Protein AF-A0A7S3UC43-F1 (afdb_monomer)

Radius of gyration: 20.18 Å; Cα contacts (8 Å, |Δi|>4): 183; chains: 1; bounding box: 63×50×51 Å

pLDDT: mean 70.92, std 15.46, range [37.0, 92.06]

Secondary structure (DSSP, 8-state):
-----HHHHHHH--HHHHHHHHH---SSSHHHHHHHHHIIIIIHHHHHHTSTT-HHHHHHHHHHHHHHHHHHHHH-GGG----SHHHHHHHHHHHHHHHSTTSEEEETTTEEEEGGGHHHHHHHHHHHTT--HHHHHHHHHHHHHHHIIIIIHHHHHS--TTPPPHHHHHHHHHHHTTT--------------------

Solvent-accessible surface area (backbone atoms only — not comparable to full-atom values): 11541 Å² total; per-residue (Å²): 133,85,63,74,49,71,76,53,43,75,75,62,71,47,65,65,54,65,58,53,31,46,74,38,63,65,68,99,43,74,71,36,50,54,54,50,50,49,43,57,70,41,46,53,53,38,46,68,63,79,27,60,98,36,60,42,52,56,52,47,52,52,52,53,46,50,52,51,53,51,51,50,48,67,77,41,64,88,69,67,68,52,48,52,18,49,21,51,50,32,20,52,45,33,50,35,19,69,75,37,35,85,44,77,39,61,56,90,81,79,45,79,39,44,19,60,49,45,61,60,51,50,39,52,50,31,51,77,69,71,44,73,49,63,41,42,52,49,5,44,51,47,26,47,49,51,47,41,50,62,52,56,42,29,74,73,68,78,49,63,86,67,58,69,56,66,68,54,45,50,55,45,50,61,63,47,66,78,74,62,82,87,79,84,78,73,83,76,73,80,75,80,78,79,78,82,89,74,136

Sequence (199 aa):
TLYLDWYLVTRKMQVWRLVTCFSFIGGFSMRYLVKIMLLANHGVPLERSTYQYRTADYVYMHVFSGLCLLAISFVFPGLQLSFLGSPLLYVVLYVWSRNFSDSPVSIMGFLKLQGFYLPWAYLGIDLIMGMSPVECLLGIFVGHLYYFFGTLYPLRTGRNPLATPAWLKNMVENGTNGSNGQQRYTRQTWQGRGRRLAD

Mean predicted aligned error: 13.01 Å

Organism: NCBI:txid88271

Structure (mmCIF, N/CA/C/O backbone):
data_AF-A0A7S3UC43-F1
#
_entry.id   AF-A0A7S3UC43-F1
#
loop_
_atom_site.group_PDB
_atom_site.id
_atom_site.type_symbol
_atom_site.label_atom_id
_atom_site.label_alt_id
_atom_site.label_comp_id
_atom_site.label_asym_id
_atom_site.label_entity_id
_atom_site.label_seq_id
_atom_site.pdbx_PDB_ins_code
_atom_site.Cartn_x
_atom_site.Cartn_y
_atom_site.Cartn_z
_atom_site.occupancy
_atom_site.B_iso_or_equiv
_atom_site.auth_seq_id
_atom_site.auth_comp_id
_atom_site.auth_asym_id
_atom_site.auth_atom_id
_atom_site.pdbx_PDB_model_num
ATOM 1 N N . THR A 1 1 ? 15.246 -18.758 -11.389 1.00 40.62 1 THR A N 1
ATOM 2 C CA . THR A 1 1 ? 14.776 -17.392 -11.702 1.00 40.62 1 THR A CA 1
ATOM 3 C C . THR A 1 1 ? 13.427 -17.149 -11.036 1.00 40.62 1 THR A C 1
ATOM 5 O O . THR A 1 1 ? 12.464 -17.878 -11.267 1.00 40.62 1 THR A O 1
ATOM 8 N N . LEU A 1 2 ? 13.400 -16.184 -10.114 1.00 44.78 2 LEU A N 1
ATOM 9 C CA . LEU A 1 2 ? 12.282 -15.828 -9.222 1.00 44.78 2 LEU A CA 1
ATOM 10 C C . LEU A 1 2 ? 11.331 -14.792 -9.856 1.00 44.78 2 LEU A C 1
ATOM 12 O O . LEU A 1 2 ? 10.730 -13.992 -9.156 1.00 44.78 2 LEU A O 1
ATOM 16 N N . TYR A 1 3 ? 11.222 -14.778 -11.185 1.00 47.25 3 TYR A N 1
ATOM 17 C CA . TYR A 1 3 ? 10.269 -13.907 -11.868 1.00 47.25 3 TYR A CA 1
ATOM 18 C C . TYR A 1 3 ? 8.872 -14.532 -11.832 1.00 47.25 3 TYR A C 1
ATOM 20 O O . TYR A 1 3 ? 8.729 -15.760 -11.926 1.00 47.25 3 TYR A O 1
ATOM 28 N N . LEU A 1 4 ? 7.855 -13.686 -11.670 1.00 46.41 4 LEU A N 1
ATOM 29 C CA . LEU A 1 4 ? 6.459 -14.078 -11.778 1.00 46.41 4 LEU A CA 1
ATOM 30 C C . LEU A 1 4 ? 6.124 -14.260 -13.264 1.00 46.41 4 LEU A C 1
ATOM 32 O O . LEU A 1 4 ? 6.065 -13.293 -14.016 1.00 46.41 4 LEU A O 1
ATOM 36 N N . ASP A 1 5 ? 5.943 -15.510 -13.680 1.00 51.97 5 ASP A N 1
ATOM 37 C CA . ASP A 1 5 ? 5.499 -15.865 -15.026 1.00 51.97 5 ASP A CA 1
ATOM 38 C C . ASP A 1 5 ? 4.148 -16.584 -14.926 1.00 51.97 5 ASP A C 1
ATOM 40 O O . ASP A 1 5 ? 4.033 -17.674 -14.350 1.00 51.97 5 ASP A O 1
ATOM 44 N N . TRP A 1 6 ? 3.110 -15.952 -15.474 1.00 47.94 6 TRP A N 1
ATOM 45 C CA . TRP A 1 6 ? 1.735 -16.448 -15.444 1.00 47.94 6 TRP A CA 1
ATOM 46 C C . TRP A 1 6 ? 1.539 -17.753 -16.214 1.00 47.94 6 TRP A C 1
ATOM 48 O O . TRP A 1 6 ? 0.655 -18.539 -15.858 1.00 47.94 6 TRP A O 1
ATOM 58 N N . TYR A 1 7 ? 2.400 -18.042 -17.194 1.00 50.03 7 TYR A N 1
ATOM 59 C CA . TYR A 1 7 ? 2.388 -19.303 -17.931 1.00 50.03 7 TYR A CA 1
ATOM 60 C C . TYR A 1 7 ? 2.801 -20.490 -17.043 1.00 50.03 7 TYR A C 1
ATOM 62 O O . TYR A 1 7 ? 2.263 -21.592 -17.160 1.00 50.03 7 TYR A O 1
ATOM 70 N N . LEU A 1 8 ? 3.716 -20.263 -16.095 1.00 50.16 8 LEU A N 1
ATOM 71 C CA . LEU A 1 8 ? 4.201 -21.281 -15.158 1.00 50.16 8 LEU A CA 1
ATOM 72 C C . LEU A 1 8 ? 3.290 -21.452 -13.937 1.00 50.16 8 LEU A C 1
ATOM 74 O O . LEU A 1 8 ? 3.115 -22.576 -13.465 1.00 50.16 8 LEU A O 1
ATOM 78 N N . VAL A 1 9 ? 2.688 -20.373 -13.432 1.00 51.28 9 VAL A N 1
ATOM 79 C CA . VAL A 1 9 ? 1.802 -20.428 -12.255 1.00 51.28 9 VAL A CA 1
ATOM 80 C C . VAL A 1 9 ? 0.506 -21.181 -12.565 1.00 51.28 9 VAL A C 1
ATOM 82 O O . VAL A 1 9 ? 0.102 -22.041 -11.784 1.00 51.28 9 VAL A O 1
ATOM 85 N N . THR A 1 10 ? -0.105 -20.921 -13.723 1.00 52.69 10 THR A N 1
ATOM 86 C CA . THR A 1 10 ? -1.395 -21.525 -14.105 1.00 52.69 10 THR A CA 1
ATOM 87 C C . THR A 1 10 ? -1.270 -22.979 -14.563 1.00 52.69 10 THR A C 1
ATOM 89 O O . THR A 1 10 ? -2.151 -23.780 -14.266 1.00 52.69 10 THR A O 1
ATOM 92 N N . ARG A 1 11 ? -0.161 -23.365 -15.218 1.00 50.28 11 ARG A N 1
ATOM 93 C CA . ARG A 1 11 ? 0.062 -24.759 -15.650 1.00 50.28 11 ARG A CA 1
ATOM 94 C C . ARG A 1 11 ? 0.737 -25.666 -14.617 1.00 50.28 11 ARG A C 1
ATOM 96 O O . ARG A 1 11 ? 0.609 -26.880 -14.746 1.00 50.28 11 ARG A O 1
ATOM 103 N N . LYS A 1 12 ? 1.487 -25.137 -13.637 1.00 52.41 12 LYS A N 1
ATOM 104 C CA . LYS A 1 12 ? 2.265 -25.958 -12.677 1.00 52.41 12 LYS A CA 1
ATOM 105 C C . LYS A 1 12 ? 1.870 -25.803 -11.202 1.00 52.41 12 LYS A C 1
ATOM 107 O O . LYS A 1 12 ? 2.595 -26.316 -10.354 1.00 52.41 12 LYS A O 1
ATOM 112 N N . MET A 1 13 ? 0.755 -25.133 -10.881 1.00 46.97 13 MET A N 1
ATOM 113 C CA . MET A 1 13 ? 0.198 -25.048 -9.513 1.00 46.97 13 MET A CA 1
ATOM 114 C C . MET A 1 13 ? 1.236 -24.646 -8.443 1.00 46.97 13 MET A C 1
ATOM 116 O O . MET A 1 13 ? 1.252 -25.170 -7.329 1.00 46.97 13 MET A O 1
ATOM 120 N N . GLN A 1 14 ? 2.135 -23.710 -8.765 1.00 51.47 14 GLN A N 1
ATOM 121 C CA . GLN A 1 14 ? 3.207 -23.296 -7.851 1.00 51.47 14 GLN A CA 1
ATOM 122 C C . GLN A 1 14 ? 2.743 -22.197 -6.886 1.00 51.47 14 GLN A C 1
ATOM 124 O O . GLN A 1 14 ? 3.220 -21.064 -6.941 1.00 51.47 14 GLN A O 1
ATOM 129 N N . VAL A 1 15 ? 1.809 -22.529 -5.989 1.00 60.47 15 VAL A N 1
ATOM 130 C CA . VAL A 1 15 ? 1.196 -21.586 -5.028 1.00 60.47 15 VAL A CA 1
ATOM 131 C C . VAL A 1 15 ? 2.242 -20.937 -4.110 1.00 60.47 15 VAL A C 1
ATOM 133 O O . VAL A 1 15 ? 2.109 -19.775 -3.735 1.00 60.47 15 VAL A O 1
ATOM 136 N N . TRP A 1 16 ? 3.344 -21.636 -3.815 1.00 59.91 16 TRP A N 1
ATOM 137 C CA . TRP A 1 16 ? 4.436 -21.091 -3.003 1.00 59.91 16 TRP A CA 1
ATOM 138 C C . TRP A 1 16 ? 5.116 -19.876 -3.648 1.00 59.91 16 TRP A C 1
ATOM 140 O O . TRP A 1 16 ? 5.585 -19.001 -2.923 1.00 59.91 16 TRP A O 1
ATOM 150 N N . ARG A 1 17 ? 5.126 -19.762 -4.988 1.00 62.25 17 ARG A N 1
ATOM 151 C CA . ARG A 1 17 ? 5.693 -18.587 -5.671 1.00 62.25 17 ARG A CA 1
ATOM 152 C C . ARG A 1 17 ? 4.923 -17.315 -5.342 1.00 62.25 17 ARG A C 1
ATOM 154 O O . ARG A 1 17 ? 5.552 -16.283 -5.132 1.00 62.25 17 ARG A O 1
ATOM 161 N N . LEU A 1 18 ? 3.597 -17.414 -5.222 1.00 61.62 18 LEU A N 1
ATOM 162 C CA . LEU A 1 18 ? 2.729 -16.294 -4.853 1.00 61.62 18 LEU A CA 1
ATOM 163 C C . LEU A 1 18 ? 3.132 -15.729 -3.489 1.00 61.62 18 LEU A C 1
ATOM 165 O O . LEU A 1 18 ? 3.260 -14.520 -3.348 1.00 61.62 18 LEU A O 1
ATOM 169 N N . VAL A 1 19 ? 3.424 -16.601 -2.519 1.00 60.91 19 VAL A N 1
ATOM 170 C CA . VAL A 1 19 ? 3.856 -16.196 -1.172 1.00 60.91 19 VAL A CA 1
ATOM 171 C C . VAL A 1 19 ? 5.284 -15.638 -1.188 1.00 60.91 19 VAL A C 1
ATOM 173 O O . VAL A 1 19 ? 5.545 -14.580 -0.616 1.00 60.91 19 VAL A O 1
ATOM 176 N N . THR A 1 20 ? 6.218 -16.284 -1.894 1.00 57.53 20 THR A N 1
ATOM 177 C CA . THR A 1 20 ? 7.619 -15.824 -1.936 1.00 57.53 20 THR A CA 1
ATOM 178 C C . THR A 1 20 ? 7.806 -14.488 -2.665 1.00 57.53 20 THR A C 1
ATOM 180 O O . THR A 1 20 ? 8.716 -13.739 -2.318 1.00 57.53 20 THR A O 1
ATOM 183 N N . CYS A 1 21 ? 6.932 -14.139 -3.619 1.00 65.19 21 CYS A N 1
ATOM 184 C CA . CYS A 1 21 ? 6.966 -12.851 -4.323 1.00 65.19 21 CYS A CA 1
ATOM 185 C C . CYS A 1 21 ? 6.628 -11.650 -3.422 1.00 65.19 21 CYS A C 1
ATOM 187 O O . CYS A 1 21 ? 7.065 -10.538 -3.719 1.00 65.19 21 CYS A O 1
ATOM 189 N N . PHE A 1 22 ? 5.887 -11.863 -2.328 1.00 66.19 22 PHE A N 1
ATOM 190 C CA . PHE A 1 22 ? 5.635 -10.829 -1.316 1.00 66.19 22 PHE A CA 1
ATOM 191 C C . PHE A 1 22 ? 6.796 -10.678 -0.339 1.00 66.19 22 PHE A C 1
ATOM 193 O O . PHE A 1 22 ? 7.096 -9.569 0.094 1.00 66.19 22 PHE A O 1
ATOM 200 N N . SER A 1 23 ? 7.474 -11.781 -0.014 1.00 62.34 23 SER A N 1
ATOM 201 C CA . SER A 1 23 ? 8.592 -11.764 0.932 1.00 62.34 23 SER A CA 1
ATOM 202 C C . SER A 1 23 ? 9.883 -11.199 0.329 1.00 62.34 23 SER A C 1
ATOM 204 O O . SER A 1 23 ? 10.814 -10.876 1.066 1.00 62.34 23 SER A O 1
ATOM 206 N N . PHE A 1 24 ? 9.954 -11.069 -0.998 1.00 65.94 24 PHE A N 1
ATOM 207 C CA . PHE A 1 24 ? 11.101 -10.495 -1.689 1.00 65.94 24 PHE A CA 1
ATOM 208 C C . PHE A 1 24 ? 10.859 -9.014 -2.014 1.00 65.94 24 PHE A C 1
ATOM 210 O O . PHE A 1 24 ? 10.149 -8.668 -2.956 1.00 65.94 24 PHE A O 1
ATOM 217 N N . ILE A 1 25 ? 11.470 -8.131 -1.222 1.00 66.88 25 ILE A N 1
ATOM 218 C CA . ILE A 1 25 ? 11.382 -6.662 -1.361 1.00 66.88 25 ILE A CA 1
ATOM 219 C C . ILE A 1 25 ? 12.492 -6.108 -2.288 1.00 66.88 25 ILE A C 1
ATOM 221 O O . ILE A 1 25 ? 12.455 -4.950 -2.704 1.00 66.88 25 ILE A O 1
ATOM 225 N N . GLY A 1 26 ? 13.468 -6.942 -2.661 1.00 65.50 26 GLY A N 1
ATOM 226 C CA . GLY A 1 26 ? 14.596 -6.598 -3.532 1.00 65.50 26 GLY A CA 1
ATOM 227 C C . GLY A 1 26 ? 15.911 -7.201 -3.032 1.00 65.50 26 GLY A C 1
ATOM 228 O O . GLY A 1 26 ? 15.966 -7.777 -1.948 1.00 65.50 26 GLY A O 1
ATOM 229 N N . GLY A 1 27 ? 16.983 -7.063 -3.817 1.00 71.25 27 GLY A N 1
ATOM 230 C CA . GLY A 1 27 ? 18.337 -7.383 -3.349 1.00 71.25 27 GLY A CA 1
ATOM 231 C C . GLY A 1 27 ? 18.815 -6.411 -2.263 1.00 71.25 27 GLY A C 1
ATOM 232 O O . GLY A 1 27 ? 18.352 -5.271 -2.199 1.00 71.25 27 GLY A O 1
ATOM 233 N N . PHE A 1 28 ? 19.765 -6.845 -1.428 1.00 72.81 28 PHE A N 1
ATOM 234 C CA . PHE A 1 28 ? 20.357 -6.009 -0.380 1.00 72.81 28 PHE A CA 1
ATOM 235 C C . PHE A 1 28 ? 21.072 -4.797 -1.006 1.00 72.81 28 PHE A C 1
ATOM 237 O O . PHE A 1 28 ? 22.090 -4.928 -1.680 1.00 72.81 28 PHE A O 1
ATOM 244 N N . SER A 1 29 ? 20.488 -3.610 -0.845 1.00 79.69 29 SER A N 1
ATOM 245 C CA . SER A 1 29 ? 20.961 -2.338 -1.404 1.00 79.69 29 SER A CA 1
ATOM 246 C C . SER A 1 29 ? 20.424 -1.183 -0.552 1.00 79.69 29 SER A C 1
ATOM 248 O O . SER A 1 29 ? 19.458 -1.363 0.190 1.00 79.69 29 SER A O 1
ATOM 250 N N . MET A 1 30 ? 20.977 0.026 -0.687 1.00 79.50 30 MET A N 1
ATOM 251 C CA . MET A 1 30 ? 20.467 1.221 0.007 1.00 79.50 30 MET A CA 1
ATOM 252 C C . MET A 1 30 ? 18.961 1.436 -0.237 1.00 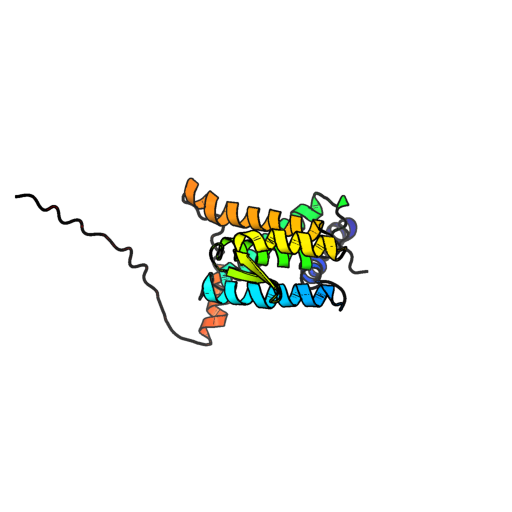79.50 30 MET A C 1
ATOM 254 O O . MET A 1 30 ? 18.207 1.756 0.677 1.00 79.50 30 MET A O 1
ATOM 258 N N . ARG A 1 31 ? 18.494 1.145 -1.457 1.00 78.00 31 ARG A N 1
ATOM 259 C CA . ARG A 1 31 ? 17.074 1.197 -1.851 1.00 78.00 31 ARG A CA 1
ATOM 260 C C . ARG A 1 31 ? 16.187 0.243 -1.045 1.00 78.00 31 ARG A C 1
ATOM 262 O O . ARG A 1 31 ? 15.066 0.585 -0.686 1.00 78.00 31 ARG A O 1
ATOM 269 N N . TYR A 1 32 ? 16.700 -0.945 -0.734 1.00 81.12 32 TYR A N 1
ATOM 270 C CA . TYR A 1 32 ? 16.015 -1.911 0.122 1.00 81.12 32 TYR A CA 1
ATOM 271 C C . TYR A 1 32 ? 15.946 -1.410 1.570 1.00 81.12 32 TYR A C 1
ATOM 273 O O . TYR A 1 32 ? 14.903 -1.518 2.209 1.00 81.12 32 TYR A O 1
ATOM 281 N N . LEU A 1 33 ? 17.022 -0.795 2.073 1.00 83.62 33 LEU A N 1
ATOM 282 C CA . LEU A 1 33 ? 17.062 -0.258 3.433 1.00 83.62 33 LEU A CA 1
ATOM 283 C C . LEU A 1 33 ? 16.040 0.867 3.640 1.00 83.62 33 LEU A C 1
ATOM 285 O O . LEU A 1 33 ? 15.326 0.855 4.638 1.00 83.62 33 LEU A O 1
ATOM 289 N N . VAL A 1 34 ? 15.896 1.777 2.672 1.00 81.38 34 VAL A N 1
ATOM 290 C CA . VAL A 1 34 ? 14.857 2.824 2.696 1.00 81.38 34 VAL A CA 1
ATOM 291 C C . VAL A 1 34 ? 13.452 2.211 2.771 1.00 81.38 34 VAL A C 1
ATOM 293 O O . VAL A 1 34 ? 12.631 2.659 3.569 1.00 81.38 34 VAL A O 1
ATOM 296 N N . LYS A 1 35 ? 13.188 1.143 2.006 1.00 83.00 35 LYS A N 1
ATOM 297 C CA . LYS A 1 35 ? 11.907 0.415 2.015 1.00 83.00 35 LYS A CA 1
ATOM 298 C C . LYS A 1 35 ? 11.627 -0.282 3.356 1.00 83.00 35 LYS A C 1
ATOM 300 O O . LYS A 1 35 ? 10.509 -0.216 3.861 1.00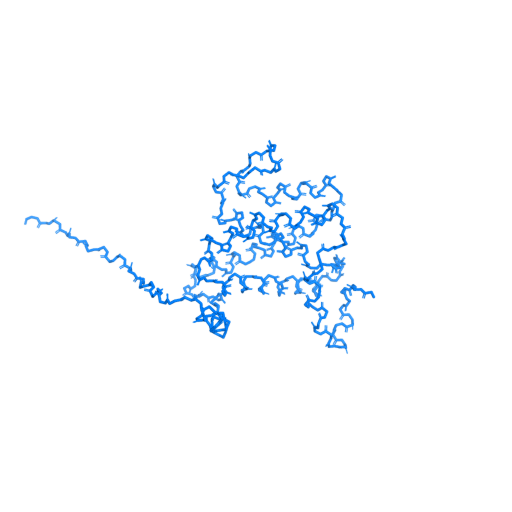 83.00 35 LYS A O 1
ATOM 305 N N . ILE A 1 36 ? 12.632 -0.907 3.970 1.00 85.00 36 ILE A N 1
ATOM 306 C CA . ILE A 1 36 ? 12.492 -1.519 5.303 1.00 85.00 36 ILE A CA 1
ATOM 307 C C . ILE A 1 36 ? 12.326 -0.457 6.393 1.00 85.00 36 ILE A C 1
ATOM 309 O O . ILE A 1 36 ? 11.499 -0.625 7.285 1.00 85.00 36 ILE A O 1
ATOM 313 N N . MET A 1 37 ? 13.053 0.657 6.312 1.00 84.88 37 MET A N 1
ATOM 314 C CA . MET A 1 37 ? 12.900 1.776 7.243 1.00 84.88 37 MET A CA 1
ATOM 315 C C . MET A 1 37 ? 11.492 2.375 7.159 1.00 84.88 37 MET A C 1
ATOM 317 O O . MET A 1 37 ? 10.879 2.651 8.186 1.00 84.88 37 MET A O 1
ATOM 321 N N . LEU A 1 38 ? 10.950 2.518 5.949 1.00 83.00 38 LEU A N 1
ATOM 322 C CA . LEU A 1 38 ? 9.568 2.926 5.713 1.00 83.00 38 LEU A CA 1
ATOM 323 C C . LEU A 1 38 ? 8.572 1.967 6.377 1.00 83.00 38 LEU A C 1
ATOM 325 O O . LEU A 1 38 ? 7.661 2.411 7.076 1.00 83.00 38 LEU A O 1
ATOM 329 N N . LEU A 1 39 ? 8.775 0.656 6.223 1.00 84.12 39 LEU A N 1
ATOM 330 C CA . LEU A 1 39 ? 7.947 -0.344 6.892 1.00 84.12 39 LEU A CA 1
ATOM 331 C C . LEU A 1 39 ? 8.035 -0.236 8.419 1.00 84.12 39 LEU A C 1
ATOM 333 O O . LEU A 1 39 ? 7.009 -0.268 9.090 1.00 84.12 39 LEU A O 1
ATOM 337 N N . ALA A 1 40 ? 9.238 -0.101 8.973 1.00 83.44 40 ALA A N 1
ATOM 338 C CA . ALA A 1 40 ? 9.438 -0.018 10.416 1.00 83.44 40 ALA A CA 1
ATOM 339 C C . ALA A 1 40 ? 8.812 1.2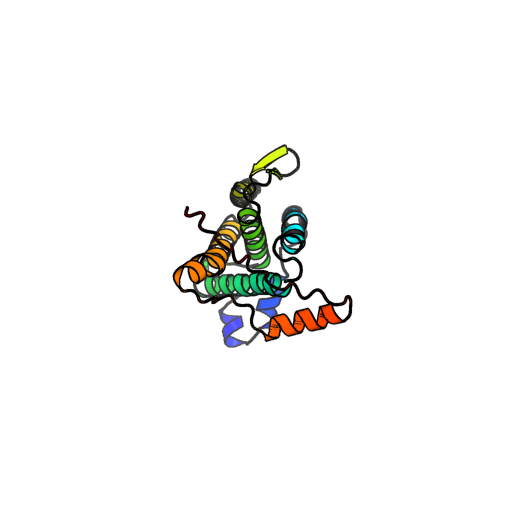57 11.004 1.00 83.44 40 ALA A C 1
ATOM 341 O O . ALA A 1 40 ? 8.104 1.197 12.010 1.00 83.44 40 ALA A O 1
ATOM 342 N N . ASN A 1 41 ? 9.013 2.398 10.344 1.00 83.31 41 ASN A N 1
ATOM 343 C CA . ASN A 1 41 ? 8.570 3.701 10.834 1.00 83.31 41 ASN A CA 1
ATOM 344 C C . ASN A 1 41 ? 7.068 3.939 10.663 1.00 83.31 41 ASN A C 1
ATOM 346 O O . ASN A 1 41 ? 6.498 4.692 11.444 1.00 83.31 41 ASN A O 1
ATOM 350 N N . HIS A 1 42 ? 6.420 3.323 9.670 1.00 82.75 42 HIS A N 1
ATOM 351 C CA . HIS A 1 42 ? 4.992 3.537 9.400 1.00 82.75 42 HIS A CA 1
ATOM 352 C C . HIS A 1 42 ? 4.127 2.309 9.709 1.00 82.75 42 HIS A C 1
ATOM 354 O O . HIS A 1 42 ? 3.009 2.455 10.195 1.00 82.75 42 HIS A O 1
ATOM 360 N N . GLY A 1 43 ? 4.637 1.092 9.517 1.00 78.56 43 GLY A N 1
ATOM 361 C CA . GLY A 1 43 ? 3.905 -0.144 9.804 1.00 78.56 43 GLY A CA 1
ATOM 362 C C . GLY A 1 43 ? 3.680 -0.379 11.299 1.00 78.56 43 GLY A C 1
ATOM 363 O O . GLY A 1 43 ? 2.557 -0.668 11.707 1.00 78.56 43 GLY A O 1
ATOM 364 N N . VAL A 1 44 ? 4.711 -0.191 12.132 1.00 79.38 44 VAL A N 1
ATOM 365 C CA . VAL A 1 44 ? 4.605 -0.422 13.587 1.00 79.38 44 VAL A CA 1
ATOM 366 C C . V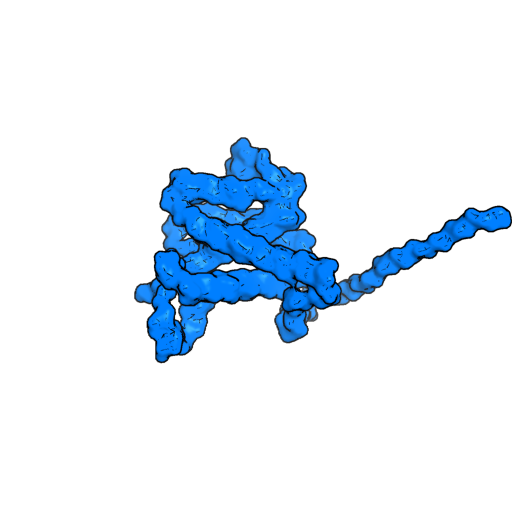AL A 1 44 ? 3.628 0.554 14.252 1.00 79.38 44 VAL A C 1
ATOM 368 O O . VAL A 1 44 ? 2.782 0.099 15.029 1.00 79.38 44 VAL A O 1
ATOM 371 N N . PRO A 1 45 ? 3.655 1.872 13.957 1.00 80.44 45 PRO A N 1
ATOM 372 C CA . PRO A 1 45 ? 2.623 2.765 14.462 1.00 80.44 45 PRO A CA 1
ATOM 373 C C . PRO A 1 45 ? 1.233 2.376 13.976 1.00 80.44 45 PRO A C 1
ATOM 375 O O . PRO A 1 45 ? 0.313 2.429 14.782 1.00 80.44 45 PRO A O 1
ATOM 378 N N . LEU A 1 46 ? 1.063 1.938 12.721 1.00 79.38 46 LEU A N 1
ATOM 379 C CA . LEU A 1 46 ? -0.248 1.538 12.196 1.00 79.38 46 LEU A CA 1
ATOM 380 C C . LEU A 1 46 ? -0.871 0.396 13.012 1.00 79.38 46 LEU A C 1
ATOM 382 O O . LEU A 1 46 ? -2.034 0.474 13.408 1.00 79.38 46 LEU A O 1
ATOM 386 N N . GLU A 1 47 ? -0.082 -0.638 13.305 1.00 77.19 47 GLU A N 1
ATOM 387 C CA . GLU A 1 47 ? -0.503 -1.770 14.137 1.00 77.19 47 GLU A CA 1
ATOM 388 C C . GLU A 1 47 ? -0.848 -1.318 15.562 1.00 77.19 47 GLU A C 1
ATOM 390 O O . GLU A 1 47 ? -1.896 -1.667 16.104 1.00 77.19 47 GLU A O 1
ATOM 395 N N . ARG A 1 48 ? 0.011 -0.483 16.154 1.00 76.56 48 ARG A N 1
ATOM 396 C CA . ARG A 1 48 ? -0.114 -0.031 17.544 1.00 76.56 48 ARG A CA 1
ATOM 397 C C . ARG A 1 48 ? -1.108 1.094 17.780 1.00 76.56 48 ARG A C 1
ATOM 399 O O . ARG A 1 48 ? -1.291 1.435 18.937 1.00 76.56 48 ARG A O 1
ATOM 406 N N . SER A 1 49 ? -1.701 1.711 16.768 1.00 74.06 49 SER A N 1
ATOM 407 C CA . SER A 1 49 ? -2.607 2.856 16.961 1.00 74.06 49 SER A CA 1
ATOM 408 C C . SER A 1 49 ? -3.969 2.609 16.328 1.00 74.06 49 SER A C 1
ATOM 410 O O . SER A 1 49 ? -4.982 2.682 17.013 1.00 74.06 49 SER A O 1
ATOM 412 N N . THR A 1 50 ? -3.999 2.241 15.047 1.00 69.75 50 THR A N 1
ATOM 413 C CA . THR A 1 50 ? -5.240 1.968 14.316 1.00 69.75 50 THR A CA 1
ATOM 414 C C . THR A 1 50 ? -5.772 0.568 14.607 1.00 69.75 50 THR A C 1
ATOM 416 O O . THR A 1 50 ? -6.979 0.389 14.756 1.00 69.75 50 THR A O 1
ATOM 419 N N . TYR A 1 51 ? -4.887 -0.427 14.713 1.00 65.94 51 TYR A N 1
ATOM 420 C CA . TYR A 1 51 ? -5.264 -1.838 14.855 1.00 65.94 51 TYR A CA 1
ATOM 421 C C . TYR A 1 51 ? -4.984 -2.416 16.249 1.00 65.94 51 TYR A C 1
ATOM 423 O O . TYR A 1 51 ? -4.851 -3.635 16.390 1.00 65.94 51 TYR A O 1
ATOM 431 N N . GLN A 1 52 ? -4.943 -1.573 17.290 1.00 56.78 52 GLN A N 1
ATOM 432 C CA . GLN A 1 52 ? -4.778 -2.043 18.669 1.00 56.78 52 GLN A CA 1
ATOM 433 C C . GLN A 1 52 ? -5.812 -3.130 18.993 1.00 56.78 52 GLN A C 1
ATOM 435 O O . GLN A 1 52 ? -7.016 -2.923 18.842 1.00 56.78 52 GLN A O 1
ATOM 440 N N . TYR A 1 53 ? -5.326 -4.304 19.410 1.00 60.59 53 TYR A N 1
ATOM 441 C CA . TYR A 1 53 ? -6.127 -5.493 19.742 1.00 60.59 53 TYR A CA 1
ATOM 442 C C . TYR A 1 53 ? -6.949 -6.090 18.580 1.00 60.59 53 TYR A C 1
ATOM 444 O O . TYR A 1 53 ? -7.775 -6.976 18.793 1.00 60.59 53 TYR A O 1
ATOM 452 N N . ARG A 1 54 ? -6.708 -5.650 17.338 1.00 69.44 54 ARG A N 1
ATOM 453 C CA . ARG A 1 54 ? -7.339 -6.152 16.104 1.00 69.44 54 ARG A CA 1
ATOM 454 C C . ARG A 1 54 ? -6.280 -6.535 15.067 1.00 69.44 54 ARG A C 1
ATOM 456 O O . ARG A 1 54 ? -6.410 -6.218 13.888 1.00 69.44 54 ARG A O 1
ATOM 463 N N . THR A 1 55 ? -5.244 -7.262 15.488 1.00 73.81 55 THR A N 1
ATOM 464 C CA . THR A 1 55 ? -4.159 -7.735 14.605 1.00 73.81 55 THR A CA 1
ATOM 465 C C . THR A 1 55 ? -4.690 -8.547 13.417 1.00 73.81 55 THR A C 1
ATOM 467 O O . THR A 1 55 ? -4.129 -8.489 12.326 1.00 73.81 55 THR A O 1
ATOM 470 N N . ALA A 1 56 ? -5.827 -9.234 13.585 1.00 71.06 56 ALA A N 1
ATOM 471 C CA . ALA A 1 56 ? -6.517 -9.933 12.500 1.00 71.06 56 ALA A CA 1
ATOM 472 C C . ALA A 1 56 ? -6.898 -9.006 11.332 1.00 71.06 56 ALA A C 1
ATOM 474 O O . ALA A 1 56 ? -6.787 -9.404 10.175 1.00 71.06 56 ALA A O 1
ATOM 475 N N . ASP A 1 57 ? -7.289 -7.764 11.612 1.00 74.50 57 ASP A N 1
ATOM 476 C CA . ASP A 1 57 ? -7.700 -6.801 10.587 1.00 74.50 57 ASP A CA 1
ATOM 477 C C . ASP A 1 57 ? -6.493 -6.216 9.860 1.00 74.50 57 ASP A C 1
ATOM 479 O O . ASP A 1 57 ? -6.539 -5.998 8.650 1.00 74.50 57 ASP A O 1
ATOM 483 N N . TYR A 1 58 ? -5.384 -6.037 10.581 1.00 79.38 58 TYR A N 1
ATOM 484 C CA . TYR A 1 58 ? -4.108 -5.654 9.989 1.00 79.38 58 TYR A CA 1
ATOM 485 C C . TYR A 1 58 ? -3.593 -6.734 9.026 1.00 79.38 58 TYR A C 1
ATOM 487 O O . TYR A 1 58 ? -3.218 -6.433 7.894 1.00 79.38 58 TYR A O 1
ATOM 495 N N . VAL A 1 59 ? -3.645 -8.010 9.422 1.00 80.50 59 VAL A N 1
ATOM 496 C CA . VAL A 1 59 ? -3.290 -9.131 8.535 1.00 80.50 59 VAL A CA 1
ATOM 497 C C . VAL A 1 59 ? -4.254 -9.215 7.351 1.00 80.50 59 VAL A C 1
ATOM 499 O O . VAL A 1 59 ? -3.819 -9.414 6.218 1.00 80.50 59 VAL A O 1
ATOM 502 N N . TYR A 1 60 ? -5.552 -9.010 7.574 1.00 77.19 60 TYR A N 1
ATOM 503 C CA . TYR A 1 60 ? -6.544 -9.027 6.501 1.00 77.19 60 TYR A CA 1
ATOM 504 C C . TYR A 1 60 ? -6.319 -7.911 5.472 1.00 77.19 60 TYR A C 1
ATOM 506 O O . TYR A 1 60 ? -6.437 -8.161 4.274 1.00 77.19 60 TYR A O 1
ATOM 514 N N . MET A 1 61 ? -5.915 -6.713 5.907 1.00 85.12 61 MET A N 1
ATOM 515 C CA . MET A 1 61 ? -5.491 -5.628 5.016 1.00 85.12 61 MET A CA 1
ATOM 516 C C . MET A 1 61 ? -4.350 -6.077 4.095 1.00 85.12 61 MET A C 1
ATOM 518 O O . MET A 1 61 ? -4.417 -5.854 2.885 1.00 85.12 61 MET A O 1
ATOM 522 N N . HIS A 1 62 ? -3.325 -6.739 4.639 1.00 85.38 62 HIS A N 1
ATOM 523 C CA . HIS A 1 62 ? -2.207 -7.272 3.852 1.00 85.38 62 HIS A CA 1
ATOM 524 C C . HIS A 1 62 ? -2.651 -8.349 2.863 1.00 85.38 62 HIS A C 1
ATOM 526 O O . HIS A 1 62 ? -2.260 -8.309 1.698 1.00 85.38 62 HIS A O 1
ATOM 532 N N . VAL A 1 63 ? -3.511 -9.274 3.295 1.00 83.56 63 VAL A N 1
ATOM 533 C CA . VAL A 1 63 ? -4.045 -10.348 2.442 1.00 83.56 63 VAL A CA 1
ATOM 534 C C . VAL A 1 63 ? -4.890 -9.784 1.301 1.00 83.56 63 VAL A C 1
ATOM 536 O O . VAL A 1 63 ? -4.688 -10.163 0.148 1.00 83.56 63 VAL A O 1
ATOM 539 N N . PHE A 1 64 ? -5.797 -8.850 1.592 1.00 85.06 64 PHE A N 1
ATOM 540 C CA . PHE A 1 64 ? -6.620 -8.187 0.581 1.00 85.06 64 PHE A CA 1
ATOM 541 C C . PHE A 1 64 ? -5.754 -7.429 -0.428 1.00 85.06 64 PHE A C 1
ATOM 543 O O . PHE A 1 64 ? -5.922 -7.576 -1.637 1.00 85.06 64 PHE A O 1
ATOM 550 N N . SER A 1 65 ? -4.780 -6.667 0.067 1.00 87.88 65 SER A N 1
ATOM 551 C CA . SER A 1 65 ? -3.866 -5.897 -0.777 1.00 87.88 65 SER A CA 1
ATOM 552 C C . SER A 1 65 ? -3.021 -6.806 -1.667 1.00 87.88 65 SER A C 1
ATOM 554 O O . SER A 1 65 ? -2.876 -6.545 -2.861 1.00 87.88 65 SER A O 1
ATOM 556 N N . GLY A 1 66 ? -2.522 -7.917 -1.118 1.00 84.75 66 GLY A N 1
ATOM 557 C CA . GLY A 1 66 ? -1.813 -8.939 -1.880 1.00 84.75 66 GLY A CA 1
ATOM 558 C C . GLY A 1 66 ? -2.688 -9.570 -2.963 1.00 84.75 66 GLY A C 1
ATOM 559 O O . GLY A 1 66 ? -2.251 -9.696 -4.106 1.00 84.75 66 GLY A O 1
ATOM 560 N N . LEU A 1 67 ? -3.946 -9.889 -2.650 1.00 84.88 67 LEU A N 1
ATOM 561 C CA . LEU A 1 67 ? -4.898 -10.428 -3.622 1.00 84.88 67 LEU A CA 1
ATOM 562 C C . LEU A 1 67 ? -5.175 -9.439 -4.765 1.00 84.88 67 LEU A C 1
ATOM 564 O O . LEU A 1 67 ? -5.166 -9.833 -5.931 1.00 84.88 67 LEU A O 1
ATOM 568 N N . CYS A 1 68 ? -5.366 -8.154 -4.458 1.00 85.94 68 CYS A N 1
ATOM 569 C CA . CYS A 1 68 ? -5.544 -7.113 -5.469 1.00 85.94 68 CYS A CA 1
ATOM 570 C C . CYS A 1 68 ? -4.310 -6.960 -6.366 1.00 85.94 68 CYS A C 1
ATOM 572 O O . CYS A 1 68 ? -4.450 -6.891 -7.585 1.00 85.94 68 CYS A O 1
ATOM 574 N N . LEU A 1 69 ? -3.103 -6.949 -5.792 1.00 84.75 69 LEU A N 1
ATOM 575 C CA . LEU A 1 69 ? -1.858 -6.867 -6.564 1.00 84.75 69 LEU A CA 1
ATOM 576 C C . LEU A 1 69 ? -1.663 -8.089 -7.470 1.00 84.75 69 LEU A C 1
ATOM 578 O O . LEU A 1 69 ? -1.234 -7.937 -8.613 1.00 84.75 69 LEU A O 1
ATOM 582 N N . LEU A 1 70 ? -2.030 -9.284 -7.001 1.00 82.31 70 LEU A N 1
ATOM 583 C CA . LEU A 1 70 ? -2.030 -10.496 -7.822 1.00 82.31 70 LEU A CA 1
ATOM 584 C C . LEU A 1 70 ? -3.027 -10.403 -8.977 1.00 82.31 70 LEU A C 1
ATOM 586 O O . LEU A 1 70 ? -2.668 -10.721 -10.107 1.00 82.31 70 LEU A O 1
ATOM 590 N N . ALA A 1 71 ? -4.248 -9.930 -8.721 1.00 83.31 71 ALA A N 1
ATOM 591 C CA . ALA A 1 71 ? -5.253 -9.741 -9.764 1.00 83.31 71 ALA A CA 1
ATOM 592 C C . ALA A 1 71 ? -4.788 -8.729 -10.825 1.00 83.31 71 ALA A C 1
ATOM 594 O O . ALA A 1 71 ? -4.899 -8.993 -12.020 1.00 83.31 71 ALA A O 1
ATOM 595 N N . ILE A 1 72 ? -4.200 -7.604 -10.405 1.00 83.25 72 ILE A N 1
ATOM 596 C CA . ILE A 1 72 ? -3.643 -6.602 -11.326 1.00 83.25 72 ILE A CA 1
ATOM 597 C C . ILE A 1 72 ? -2.495 -7.202 -12.136 1.00 83.25 72 ILE A C 1
ATOM 599 O O . ILE A 1 72 ? -2.452 -7.036 -13.352 1.00 83.25 72 ILE A O 1
ATOM 603 N N . SER A 1 73 ? -1.591 -7.935 -11.487 1.00 80.38 73 SER A N 1
ATOM 604 C CA . SER A 1 73 ? -0.488 -8.600 -12.175 1.00 80.38 73 SER A CA 1
ATOM 605 C C . SER A 1 73 ? -0.978 -9.626 -13.202 1.00 80.38 73 SER A C 1
ATOM 607 O O . SER A 1 73 ? -0.361 -9.748 -14.258 1.00 80.38 73 SER A O 1
ATOM 609 N N . PHE A 1 74 ? -2.083 -10.329 -12.927 1.00 75.75 74 PHE A N 1
ATOM 610 C CA . PHE A 1 74 ? -2.701 -11.293 -13.845 1.00 75.75 74 PHE A CA 1
ATOM 611 C C . PHE A 1 74 ? -3.304 -10.626 -15.077 1.00 75.75 74 PHE A C 1
ATOM 613 O O . PHE A 1 74 ? -3.090 -11.080 -16.197 1.00 75.75 74 PHE A O 1
ATOM 620 N N . VAL A 1 75 ? -4.047 -9.539 -14.869 1.00 79.62 75 VAL A N 1
ATOM 621 C CA . VAL A 1 75 ? -4.729 -8.813 -15.949 1.00 79.62 75 VAL A CA 1
ATOM 622 C C . VAL A 1 75 ? -3.736 -8.023 -16.805 1.00 79.62 75 VAL A C 1
ATOM 624 O O . VAL A 1 75 ? -3.929 -7.899 -18.012 1.00 79.62 75 VAL A O 1
ATOM 627 N N . PHE A 1 76 ? -2.652 -7.525 -16.204 1.00 78.50 76 PHE A N 1
ATOM 628 C CA . PHE A 1 76 ? -1.658 -6.680 -16.865 1.00 78.50 76 PHE A CA 1
ATOM 629 C C . PHE A 1 76 ? -0.250 -7.304 -16.836 1.00 78.50 76 PHE A C 1
ATOM 631 O O . PHE A 1 76 ? 0.652 -6.787 -16.167 1.00 78.50 76 PHE A O 1
ATOM 638 N N . PRO A 1 77 ? -0.003 -8.374 -17.617 1.00 68.38 77 PRO A N 1
ATOM 639 C CA . PRO A 1 77 ? 1.311 -9.020 -17.688 1.00 68.38 77 PRO A CA 1
ATOM 640 C C . PRO A 1 77 ? 2.407 -8.111 -18.280 1.00 68.38 77 PRO A C 1
ATOM 642 O O . PRO A 1 77 ? 3.593 -8.356 -18.066 1.00 68.38 77 PRO A O 1
ATOM 645 N N . GLY A 1 78 ? 2.033 -7.028 -18.975 1.00 63.75 78 GLY A N 1
ATOM 646 C CA . GLY A 1 78 ? 2.964 -6.041 -19.535 1.00 63.75 78 GLY A CA 1
ATOM 647 C C . GLY A 1 78 ? 3.700 -5.177 -18.502 1.00 63.75 78 GLY A C 1
ATOM 648 O O . GLY A 1 78 ? 4.704 -4.564 -18.844 1.00 63.75 78 GLY A O 1
ATOM 649 N N . LEU A 1 79 ? 3.252 -5.147 -17.240 1.00 64.44 79 LEU A N 1
ATOM 650 C CA . LEU A 1 79 ? 3.901 -4.370 -16.172 1.00 64.44 79 LEU A CA 1
ATOM 651 C C . LEU A 1 79 ? 5.182 -5.026 -15.628 1.00 64.44 79 LEU A C 1
ATOM 653 O O . LEU A 1 79 ? 5.858 -4.412 -14.809 1.00 64.44 79 LEU A O 1
ATOM 657 N N . GLN A 1 80 ? 5.494 -6.265 -16.044 1.00 61.31 80 GLN A N 1
ATOM 658 C CA . GLN A 1 80 ? 6.676 -7.030 -15.614 1.00 61.31 80 GLN A CA 1
ATOM 659 C C . GLN A 1 80 ? 6.952 -6.916 -14.105 1.00 61.31 80 GLN A C 1
ATOM 661 O O . GLN A 1 80 ? 8.090 -6.724 -13.678 1.00 61.31 80 GLN A O 1
ATOM 666 N N . LEU A 1 81 ? 5.893 -7.026 -13.293 1.00 65.44 81 LEU A N 1
ATOM 667 C CA . LEU A 1 81 ? 5.950 -6.906 -11.835 1.00 65.44 81 LEU A CA 1
ATOM 668 C C . LEU A 1 81 ? 6.746 -8.075 -11.255 1.00 65.44 81 LEU A C 1
ATOM 670 O O . LEU A 1 81 ? 6.194 -9.109 -10.884 1.00 65.44 81 LEU A O 1
ATOM 674 N N . SER A 1 82 ? 8.065 -7.925 -11.214 1.00 59.81 82 SER A N 1
ATOM 675 C CA . SER A 1 82 ? 8.976 -8.984 -10.789 1.00 59.81 82 SER A CA 1
ATOM 676 C C . SER A 1 82 ? 8.843 -9.262 -9.296 1.00 59.81 82 SER A C 1
ATOM 678 O O . SER A 1 82 ? 9.020 -10.399 -8.865 1.00 59.81 82 SER A O 1
ATOM 680 N N . PHE A 1 83 ? 8.518 -8.227 -8.514 1.00 71.31 83 PHE A N 1
ATOM 681 C CA . PHE A 1 83 ? 8.474 -8.268 -7.057 1.00 71.31 83 PHE A CA 1
ATOM 682 C C . PHE A 1 83 ? 7.247 -7.516 -6.533 1.00 71.31 83 PHE A C 1
ATOM 684 O O . PHE A 1 83 ? 7.102 -6.313 -6.743 1.00 71.31 83 PHE A O 1
ATOM 691 N N . LEU A 1 84 ? 6.360 -8.229 -5.834 1.00 75.88 84 LEU A N 1
ATOM 692 C CA . LEU A 1 84 ? 5.131 -7.663 -5.263 1.00 75.88 84 LEU A CA 1
ATOM 693 C C . LEU A 1 84 ? 5.324 -7.167 -3.818 1.00 75.88 84 LEU A C 1
ATOM 695 O O . LEU A 1 84 ? 4.436 -6.513 -3.275 1.00 75.88 84 LEU A O 1
ATOM 699 N N . GLY A 1 85 ? 6.484 -7.424 -3.203 1.00 81.75 85 GLY A N 1
ATOM 700 C CA . GLY A 1 85 ? 6.811 -6.913 -1.870 1.00 81.75 85 GLY A CA 1
ATOM 701 C C . GLY A 1 85 ? 6.847 -5.383 -1.816 1.00 81.75 85 GLY A C 1
ATOM 702 O O . GLY A 1 85 ? 6.213 -4.782 -0.956 1.00 81.75 85 GLY A O 1
ATOM 703 N N . SER A 1 86 ? 7.516 -4.733 -2.772 1.00 84.56 86 SER A N 1
ATOM 704 C CA . SER A 1 86 ? 7.603 -3.266 -2.835 1.00 84.56 86 SER A CA 1
ATOM 705 C C . SER A 1 86 ? 6.240 -2.557 -2.907 1.00 84.56 86 SER A C 1
ATOM 707 O O . SER A 1 86 ? 5.988 -1.710 -2.050 1.00 84.56 86 SER A O 1
ATOM 709 N N . PRO A 1 87 ? 5.332 -2.877 -3.859 1.00 87.62 87 PRO A N 1
ATOM 710 C CA . PRO A 1 87 ? 4.018 -2.235 -3.909 1.00 87.62 87 PRO A CA 1
ATOM 711 C C . PRO A 1 87 ? 3.190 -2.490 -2.645 1.00 87.62 87 PRO A C 1
ATOM 713 O O . PRO A 1 87 ? 2.480 -1.587 -2.210 1.00 87.62 87 PRO A O 1
ATOM 716 N N . LEU A 1 88 ? 3.322 -3.656 -1.997 1.00 87.62 88 LEU A N 1
ATOM 717 C CA . LEU A 1 88 ? 2.650 -3.939 -0.722 1.00 87.62 88 LEU A CA 1
ATOM 718 C C . LEU A 1 88 ? 3.089 -2.968 0.391 1.00 87.62 88 LEU A C 1
ATOM 720 O O . LEU A 1 88 ? 2.249 -2.488 1.151 1.00 87.62 88 LEU A O 1
ATOM 724 N N . LEU A 1 89 ? 4.377 -2.615 0.462 1.00 89.00 89 LEU A N 1
ATOM 725 C CA . LEU A 1 89 ? 4.876 -1.612 1.415 1.00 89.00 89 LEU A CA 1
ATOM 726 C C . LEU A 1 89 ? 4.247 -0.236 1.179 1.00 89.00 89 LEU A C 1
ATOM 728 O O . LEU A 1 89 ? 3.845 0.434 2.131 1.00 89.00 89 LEU A O 1
ATOM 732 N N . TYR A 1 90 ? 4.111 0.169 -0.085 1.00 89.56 90 TYR A N 1
ATOM 733 C CA . TYR A 1 90 ? 3.447 1.424 -0.435 1.00 89.56 90 TYR A CA 1
ATOM 734 C C . TYR A 1 90 ? 1.947 1.401 -0.111 1.00 89.56 90 TYR A C 1
ATOM 736 O O . TYR A 1 90 ? 1.403 2.445 0.247 1.00 89.56 90 TYR A O 1
ATOM 744 N N . VAL A 1 91 ? 1.282 0.237 -0.138 1.00 91.38 91 VAL A N 1
ATOM 745 C CA . VAL A 1 91 ? -0.095 0.112 0.378 1.00 91.38 91 VAL A CA 1
ATOM 746 C C . VAL A 1 91 ? -0.146 0.426 1.874 1.00 91.38 91 VAL A C 1
ATOM 748 O O . VAL A 1 91 ? -0.981 1.223 2.299 1.00 91.38 91 VAL A O 1
ATOM 751 N N . VAL A 1 92 ? 0.758 -0.145 2.679 1.00 89.31 92 VAL A N 1
ATOM 752 C CA . VAL A 1 92 ? 0.827 0.139 4.127 1.00 89.31 92 VAL A CA 1
ATOM 753 C C . VAL A 1 92 ? 1.076 1.620 4.376 1.00 89.31 92 VAL A C 1
ATOM 755 O O . VAL A 1 92 ? 0.377 2.230 5.184 1.00 89.31 92 VAL A O 1
ATOM 758 N N . LEU A 1 93 ? 2.034 2.211 3.657 1.00 90.31 93 LEU A N 1
ATOM 759 C CA . LEU A 1 93 ? 2.331 3.640 3.728 1.00 90.31 93 LEU A CA 1
ATOM 760 C C . LEU A 1 93 ? 1.099 4.486 3.400 1.00 90.31 93 LEU A C 1
ATOM 762 O O . LEU A 1 93 ? 0.806 5.450 4.104 1.00 90.31 93 LEU A O 1
ATOM 766 N N . TYR A 1 94 ? 0.368 4.123 2.346 1.00 90.50 94 TYR A N 1
ATOM 767 C CA . TYR A 1 94 ? -0.848 4.817 1.952 1.00 90.50 94 TYR A CA 1
ATOM 768 C C . TYR A 1 94 ? -1.917 4.732 3.043 1.00 90.50 94 TYR A C 1
ATOM 770 O O . TYR A 1 94 ? -2.475 5.750 3.448 1.00 90.50 94 TYR A O 1
ATOM 778 N N . VAL A 1 95 ? -2.184 3.534 3.567 1.00 88.25 95 VAL A N 1
ATOM 779 C CA . VAL A 1 95 ? -3.169 3.348 4.640 1.00 88.25 95 VAL A CA 1
ATOM 780 C C . VAL A 1 95 ? -2.750 4.117 5.893 1.00 88.25 95 VAL A C 1
ATOM 782 O O . VAL A 1 95 ? -3.591 4.757 6.522 1.00 88.25 95 VAL A O 1
ATOM 785 N N . TRP A 1 96 ? -1.461 4.128 6.230 1.00 88.00 96 TRP A N 1
ATOM 786 C CA . TRP A 1 96 ? -0.932 4.938 7.324 1.00 88.00 96 TRP A CA 1
ATOM 787 C C . TRP A 1 96 ? -1.174 6.431 7.096 1.00 88.00 96 TRP A C 1
ATOM 789 O O . TRP A 1 96 ? -1.757 7.093 7.950 1.00 88.00 96 TRP A O 1
ATOM 799 N N . SER A 1 97 ? -0.824 6.935 5.913 1.00 87.69 97 SER A N 1
ATOM 800 C CA . SER A 1 97 ? -1.014 8.331 5.507 1.00 87.69 97 SER A CA 1
ATOM 801 C C . SER A 1 97 ? -2.470 8.788 5.638 1.00 87.69 97 SER A C 1
ATOM 803 O O . SER A 1 97 ? -2.737 9.915 6.053 1.00 87.69 97 SER A O 1
ATOM 805 N N . ARG A 1 98 ? -3.423 7.900 5.337 1.00 86.56 98 ARG A N 1
ATOM 806 C CA . ARG A 1 98 ? -4.860 8.172 5.468 1.00 86.56 98 ARG A CA 1
ATOM 807 C C . ARG A 1 98 ? -5.372 8.129 6.904 1.00 86.56 98 ARG A C 1
ATOM 809 O O . ARG A 1 98 ? -6.310 8.859 7.201 1.00 86.56 98 ARG A O 1
ATOM 816 N N . ASN A 1 99 ? -4.798 7.290 7.765 1.00 83.06 99 ASN A N 1
ATOM 817 C CA . ASN A 1 99 ? -5.176 7.223 9.181 1.00 83.06 99 ASN A CA 1
ATOM 818 C C . ASN A 1 99 ? -4.551 8.357 10.007 1.00 83.06 99 ASN A C 1
ATOM 820 O O . ASN A 1 99 ? -5.158 8.817 10.967 1.00 83.06 99 ASN A O 1
ATOM 824 N N . PHE A 1 100 ? -3.366 8.828 9.612 1.00 84.06 100 PHE A N 1
ATOM 825 C CA . PHE A 1 100 ? -2.596 9.865 10.303 1.00 84.06 100 PHE A CA 1
ATOM 826 C C . PHE A 1 100 ? -2.374 11.094 9.414 1.00 84.06 100 PHE A C 1
ATOM 828 O O . PHE A 1 100 ? -1.262 11.613 9.336 1.00 84.06 100 PHE A O 1
ATOM 835 N N . SER A 1 101 ? -3.425 11.574 8.737 1.00 82.94 101 SER A N 1
ATOM 836 C CA . SER A 1 101 ? -3.324 12.694 7.787 1.00 82.94 101 SER A CA 1
ATOM 837 C C . SER A 1 101 ? -2.808 13.983 8.425 1.00 82.94 101 SER A C 1
ATOM 839 O O . SER A 1 101 ? -1.997 14.678 7.815 1.00 82.94 101 SER A O 1
ATOM 841 N N . ASP A 1 102 ? -3.230 14.254 9.661 1.00 83.06 102 ASP A N 1
ATOM 842 C CA . ASP A 1 102 ? -2.940 15.503 10.377 1.00 83.06 102 ASP A CA 1
ATOM 843 C C . ASP A 1 102 ? -1.632 15.441 11.174 1.00 83.06 102 ASP A C 1
ATOM 845 O O . ASP A 1 102 ? -1.156 16.452 11.690 1.00 83.06 102 ASP A O 1
ATOM 849 N N . SER A 1 103 ? -1.024 14.255 11.273 1.00 80.75 103 SER A N 1
ATOM 850 C CA . SER A 1 103 ? 0.220 14.072 12.018 1.00 80.75 103 SER A CA 1
ATOM 851 C C . SER A 1 103 ? 1.405 14.606 11.205 1.00 80.75 103 SER A C 1
ATOM 853 O O . SER A 1 103 ? 1.602 14.168 10.066 1.00 80.75 103 SER A O 1
ATOM 855 N N . PRO A 1 104 ? 2.219 15.530 11.751 1.00 80.69 104 PRO A N 1
ATOM 856 C CA . PRO A 1 104 ? 3.415 16.004 11.070 1.00 80.69 104 PRO A CA 1
ATOM 857 C C . PRO A 1 104 ? 4.493 14.916 11.095 1.00 80.69 104 PRO A C 1
ATOM 859 O O . PRO A 1 104 ? 4.923 14.467 12.157 1.00 80.69 104 PRO A O 1
ATOM 862 N N . VAL A 1 105 ? 4.963 14.514 9.918 1.00 83.00 105 VAL A N 1
ATOM 863 C CA . VAL A 1 105 ? 6.027 13.524 9.739 1.00 83.00 105 VAL A CA 1
ATOM 864 C C . VAL A 1 105 ? 7.251 14.195 9.151 1.00 83.00 105 VAL A C 1
ATOM 866 O O . VAL A 1 105 ? 7.174 14.894 8.143 1.00 83.00 105 VAL A O 1
ATOM 869 N N . SER A 1 106 ? 8.401 13.965 9.778 1.00 81.19 106 SER A N 1
ATOM 870 C CA . SER A 1 106 ? 9.679 14.396 9.225 1.00 81.19 106 SER A CA 1
ATOM 871 C C . SER A 1 106 ? 10.219 13.327 8.284 1.00 81.19 106 SER A C 1
ATOM 873 O O . SER A 1 106 ? 10.558 12.225 8.717 1.00 81.19 106 SER A O 1
ATOM 875 N N . ILE A 1 107 ? 10.317 13.648 6.997 1.00 74.69 107 ILE A N 1
ATOM 876 C CA . ILE A 1 107 ? 11.018 12.808 6.034 1.00 74.69 107 ILE A CA 1
ATOM 877 C C . ILE A 1 107 ? 12.509 13.030 6.249 1.00 74.69 107 ILE A C 1
ATOM 879 O O . ILE A 1 107 ? 13.061 14.082 5.916 1.00 74.69 107 ILE A O 1
ATOM 883 N N . MET A 1 108 ? 13.149 12.016 6.834 1.00 68.19 108 MET A N 1
ATOM 884 C CA . MET A 1 108 ? 14.605 11.925 6.943 1.00 68.19 108 MET A CA 1
ATOM 885 C C . MET A 1 108 ? 15.254 13.094 7.711 1.00 68.19 108 MET A C 1
ATOM 887 O O . MET A 1 108 ? 16.426 13.380 7.517 1.00 68.19 108 MET A O 1
ATOM 891 N N . GLY A 1 109 ? 14.497 13.778 8.580 1.00 68.56 109 GLY A N 1
ATOM 892 C CA . GLY A 1 109 ? 14.986 14.886 9.410 1.00 68.56 109 GLY A CA 1
ATOM 893 C C . GLY A 1 109 ? 14.975 16.263 8.738 1.00 68.56 109 GLY A C 1
ATOM 894 O O . GLY A 1 109 ? 15.093 17.262 9.443 1.00 68.56 109 GLY A O 1
ATOM 895 N N . PHE A 1 110 ? 14.785 16.334 7.417 1.00 69.94 110 PHE A N 1
ATOM 896 C CA . PHE A 1 110 ? 14.925 17.576 6.649 1.00 69.94 110 PHE A CA 1
ATOM 897 C C . PHE A 1 110 ? 13.592 18.276 6.372 1.00 69.94 110 PHE A C 1
ATOM 899 O O . PHE A 1 110 ? 13.503 19.496 6.487 1.00 69.94 110 PHE A O 1
ATOM 906 N N . LEU A 1 111 ? 12.547 17.522 6.018 1.00 76.25 111 LEU A N 1
ATOM 907 C CA . LEU A 1 111 ? 11.262 18.082 5.588 1.00 76.25 111 LEU A CA 1
ATOM 908 C C . LEU A 1 111 ? 10.130 17.579 6.479 1.00 76.25 111 LEU A C 1
ATOM 910 O O . LEU A 1 111 ? 9.861 16.382 6.524 1.00 76.25 111 LEU A O 1
ATOM 914 N N . LYS A 1 112 ? 9.440 18.498 7.163 1.00 80.69 112 LYS A N 1
ATOM 915 C CA . LYS A 1 112 ? 8.210 18.197 7.907 1.00 80.69 112 LYS A CA 1
ATOM 916 C C . LYS A 1 112 ? 7.022 18.312 6.958 1.00 80.69 112 LYS A C 1
ATOM 918 O O . LYS A 1 112 ? 6.662 19.416 6.561 1.00 80.69 112 LYS A O 1
ATOM 923 N N . LEU A 1 113 ? 6.423 17.181 6.604 1.00 83.50 113 LEU A N 1
ATOM 924 C CA . LEU A 1 113 ? 5.212 17.114 5.791 1.00 83.50 113 LEU A CA 1
ATOM 925 C C . LEU A 1 113 ? 4.060 16.548 6.614 1.00 83.50 113 LEU A C 1
ATOM 927 O O . LEU A 1 113 ? 4.260 15.748 7.525 1.00 83.50 113 LEU A O 1
ATOM 931 N N . GLN A 1 114 ? 2.837 16.949 6.286 1.00 86.81 114 GLN A N 1
ATOM 932 C CA . GLN A 1 114 ? 1.662 16.276 6.834 1.00 86.81 114 GLN A CA 1
ATOM 933 C C . GLN A 1 114 ? 1.598 14.842 6.309 1.00 86.81 114 GLN A C 1
ATOM 935 O O . GLN A 1 114 ? 1.956 14.583 5.154 1.00 86.81 114 GLN A O 1
ATOM 940 N N . GLY A 1 115 ? 1.106 13.920 7.140 1.00 84.00 115 GLY A N 1
ATOM 941 C CA . GLY A 1 115 ? 1.009 12.504 6.802 1.00 84.00 115 GLY A CA 1
ATOM 942 C C . GLY A 1 115 ? 0.289 12.247 5.479 1.00 84.00 115 GLY A C 1
ATOM 943 O O . GLY A 1 115 ? 0.680 11.343 4.745 1.00 84.00 115 GLY A O 1
ATOM 944 N N . PHE A 1 116 ? -0.673 13.095 5.101 1.00 87.88 116 PHE A N 1
ATOM 945 C CA . PHE A 1 116 ? -1.377 13.027 3.815 1.00 87.88 116 PHE A CA 1
ATOM 946 C C . PHE A 1 116 ? -0.457 13.076 2.575 1.00 87.88 116 PHE A C 1
ATOM 948 O O . PHE A 1 116 ? -0.724 12.405 1.580 1.00 87.88 116 PHE A O 1
ATOM 955 N N . TYR A 1 117 ? 0.644 13.832 2.622 1.00 87.75 117 TYR A N 1
ATOM 956 C CA . TYR A 1 117 ? 1.542 14.009 1.473 1.00 87.75 117 TYR A CA 1
ATOM 957 C C . TYR A 1 117 ? 2.628 12.932 1.365 1.00 87.75 117 TYR A C 1
ATOM 959 O O . TYR A 1 117 ? 3.339 12.890 0.362 1.00 87.75 117 TYR A O 1
ATOM 967 N N . LEU A 1 118 ? 2.759 12.039 2.352 1.00 87.50 118 LEU A N 1
ATOM 968 C CA . LEU A 1 118 ? 3.814 11.018 2.376 1.00 87.50 118 LEU A CA 1
ATOM 969 C C . LEU A 1 118 ? 3.878 10.135 1.127 1.00 87.50 118 LEU A C 1
ATOM 971 O O . LEU A 1 118 ? 4.977 9.991 0.595 1.00 87.50 118 LEU A O 1
ATOM 975 N N . PRO A 1 119 ? 2.773 9.550 0.625 1.00 88.62 119 PRO A N 1
ATOM 976 C CA . PRO A 1 119 ? 2.848 8.661 -0.531 1.00 88.62 119 PRO A CA 1
ATOM 977 C C . PRO A 1 119 ? 3.383 9.386 -1.769 1.00 88.62 119 PRO A C 1
ATOM 979 O O . PRO A 1 119 ? 4.183 8.835 -2.518 1.00 88.62 119 PRO A O 1
ATOM 982 N N . TRP A 1 120 ? 3.009 10.656 -1.934 1.00 89.88 120 TRP A N 1
ATOM 983 C CA . TRP A 1 120 ? 3.475 11.511 -3.023 1.00 89.88 120 TRP A CA 1
ATOM 984 C C . TRP A 1 120 ? 4.929 11.950 -2.845 1.00 89.88 120 TRP A C 1
ATOM 986 O O . TRP A 1 120 ? 5.682 12.005 -3.813 1.00 89.88 120 TRP A O 1
ATOM 996 N N . ALA A 1 121 ? 5.348 12.220 -1.609 1.00 88.56 121 ALA A N 1
ATOM 997 C CA . ALA A 1 121 ? 6.735 12.540 -1.308 1.00 88.56 121 ALA A CA 1
ATOM 998 C C . ALA A 1 121 ? 7.658 11.346 -1.591 1.00 88.56 121 ALA A C 1
ATOM 1000 O O . ALA A 1 121 ? 8.693 11.514 -2.232 1.00 88.56 121 ALA A O 1
ATOM 1001 N N . TYR A 1 122 ? 7.257 10.136 -1.187 1.00 87.44 122 TYR A N 1
ATOM 1002 C CA . TYR A 1 122 ? 7.997 8.913 -1.497 1.00 87.44 122 TYR A CA 1
ATOM 1003 C C . TYR A 1 122 ? 8.014 8.609 -2.996 1.00 87.44 122 TYR A C 1
ATOM 1005 O O . TYR A 1 122 ? 9.075 8.276 -3.508 1.00 87.44 122 TYR A O 1
ATOM 1013 N N . LEU A 1 123 ? 6.917 8.841 -3.726 1.00 90.62 123 LEU A N 1
ATOM 1014 C CA . LEU A 1 123 ? 6.916 8.769 -5.192 1.00 90.62 123 LEU A CA 1
ATOM 1015 C C . LEU A 1 123 ? 7.965 9.709 -5.818 1.00 90.62 123 LEU A C 1
ATOM 1017 O O . LEU A 1 123 ? 8.674 9.323 -6.746 1.00 90.62 123 LEU A O 1
ATOM 1021 N N . GLY A 1 124 ? 8.081 10.938 -5.305 1.00 89.25 124 GLY A N 1
ATOM 1022 C CA . GLY A 1 124 ? 9.094 11.897 -5.750 1.00 89.25 124 GLY A CA 1
ATOM 1023 C C . GLY A 1 124 ? 10.520 11.427 -5.450 1.00 89.25 124 GLY A C 1
ATOM 1024 O O . GLY A 1 124 ? 11.385 11.499 -6.320 1.00 89.25 124 GLY A O 1
ATOM 1025 N N . ILE A 1 125 ? 10.760 10.893 -4.249 1.00 86.06 125 ILE A N 1
ATOM 1026 C CA . ILE A 1 125 ? 12.058 10.319 -3.862 1.00 86.06 125 ILE A CA 1
ATOM 1027 C C . ILE A 1 125 ? 12.417 9.141 -4.770 1.00 86.06 125 ILE A C 1
ATOM 1029 O O . ILE A 1 125 ? 13.547 9.065 -5.249 1.00 86.06 125 ILE A O 1
ATOM 1033 N N . ASP A 1 126 ? 11.459 8.260 -5.050 1.00 86.44 126 ASP A N 1
ATOM 1034 C CA . ASP A 1 126 ? 11.647 7.105 -5.923 1.00 86.44 126 ASP A CA 1
ATOM 1035 C C . ASP A 1 126 ? 12.064 7.541 -7.330 1.00 86.44 126 ASP A C 1
ATOM 1037 O O . ASP A 1 126 ? 12.992 6.964 -7.897 1.00 86.44 126 ASP A O 1
ATOM 1041 N N . LEU A 1 127 ? 11.445 8.601 -7.861 1.00 88.81 127 LEU A N 1
ATOM 1042 C CA . LEU A 1 127 ? 11.782 9.160 -9.169 1.00 88.81 127 LEU A CA 1
ATOM 1043 C C . LEU A 1 127 ? 13.201 9.749 -9.193 1.00 88.81 127 LEU A C 1
ATOM 1045 O O . LEU A 1 127 ? 13.959 9.480 -10.123 1.00 88.81 127 LEU A O 1
ATOM 1049 N N . ILE A 1 128 ? 13.585 10.498 -8.154 1.00 87.50 128 ILE A N 1
ATOM 1050 C CA . ILE A 1 128 ? 14.933 11.081 -8.019 1.00 87.50 128 ILE A CA 1
ATOM 1051 C C . ILE A 1 128 ? 15.995 9.983 -7.876 1.00 87.50 128 ILE A C 1
ATOM 1053 O O . ILE A 1 128 ? 17.090 10.096 -8.420 1.00 87.50 128 ILE A O 1
ATOM 1057 N N . MET A 1 129 ? 15.670 8.896 -7.175 1.00 82.44 129 MET A N 1
ATOM 1058 C CA . MET A 1 129 ? 16.549 7.737 -7.002 1.00 82.44 129 MET A CA 1
ATOM 1059 C C . MET A 1 129 ? 16.570 6.795 -8.218 1.00 82.44 129 MET A C 1
ATOM 1061 O O . MET A 1 129 ? 17.275 5.782 -8.184 1.00 82.44 129 MET A O 1
ATOM 1065 N N . GLY A 1 130 ? 15.803 7.086 -9.276 1.00 82.25 130 GLY A N 1
ATOM 1066 C CA . GLY A 1 130 ? 15.699 6.238 -10.466 1.00 82.25 130 GLY A CA 1
ATOM 1067 C C . GLY A 1 130 ? 15.062 4.871 -10.189 1.00 82.25 130 GLY A C 1
ATOM 1068 O O . GLY A 1 130 ? 15.374 3.885 -10.859 1.00 82.25 130 GLY A O 1
ATOM 1069 N N . MET A 1 131 ? 14.219 4.773 -9.161 1.00 82.81 131 MET A N 1
ATOM 1070 C CA . MET A 1 131 ? 13.415 3.585 -8.882 1.00 82.81 131 MET A CA 1
ATOM 1071 C C . MET A 1 131 ? 12.156 3.572 -9.750 1.00 82.81 131 MET A C 1
ATOM 1073 O O . MET A 1 131 ? 11.754 4.593 -10.299 1.00 82.81 131 MET A O 1
ATOM 1077 N N . SER A 1 132 ? 11.526 2.403 -9.882 1.00 84.31 132 SER A N 1
ATOM 1078 C CA . SER A 1 132 ? 10.279 2.279 -10.638 1.00 84.31 132 SER A CA 1
ATOM 1079 C C . SER A 1 132 ? 9.138 3.002 -9.905 1.00 84.31 132 SER A C 1
ATOM 1081 O O . SER A 1 132 ? 8.703 2.514 -8.857 1.00 84.31 132 SER A O 1
ATOM 1083 N N . PRO A 1 133 ? 8.592 4.113 -10.442 1.00 86.81 133 PRO A N 1
ATOM 1084 C CA . PRO A 1 133 ? 7.462 4.804 -9.818 1.00 86.81 133 PRO A CA 1
ATOM 1085 C C . PRO A 1 133 ? 6.172 3.976 -9.902 1.00 86.81 133 PRO A C 1
ATOM 1087 O O . PRO A 1 133 ? 5.223 4.210 -9.157 1.00 86.81 133 PRO A O 1
ATOM 1090 N N . VAL A 1 134 ? 6.138 2.980 -10.792 1.00 87.00 134 VAL A N 1
ATOM 1091 C CA . VAL A 1 134 ? 4.992 2.092 -11.006 1.00 87.00 134 VAL A CA 1
ATOM 1092 C C . VAL A 1 134 ? 4.671 1.293 -9.742 1.00 87.00 134 VAL A C 1
ATOM 1094 O O . VAL A 1 134 ? 3.499 1.123 -9.418 1.00 87.00 134 VAL A O 1
ATOM 1097 N N . GLU A 1 135 ? 5.688 0.851 -8.992 1.00 86.69 135 GLU A N 1
ATOM 1098 C CA . GLU A 1 135 ? 5.491 0.134 -7.721 1.00 86.69 135 GLU A CA 1
ATOM 1099 C C . GLU A 1 135 ? 4.765 1.014 -6.693 1.00 86.69 135 GLU A C 1
ATOM 1101 O O . GLU A 1 135 ? 3.834 0.559 -6.025 1.00 86.69 135 GLU A O 1
ATOM 1106 N N . CYS A 1 136 ? 5.158 2.287 -6.607 1.00 88.94 136 CYS A N 1
ATOM 1107 C CA . CYS A 1 136 ? 4.550 3.261 -5.710 1.00 88.94 136 CYS A CA 1
ATOM 1108 C C . CYS A 1 136 ? 3.106 3.581 -6.125 1.00 88.94 136 CYS A C 1
ATOM 1110 O O . CYS A 1 136 ? 2.187 3.504 -5.307 1.00 88.94 136 CYS A O 1
ATOM 1112 N N . LEU A 1 137 ? 2.876 3.845 -7.416 1.00 90.81 137 LEU A N 1
ATOM 1113 C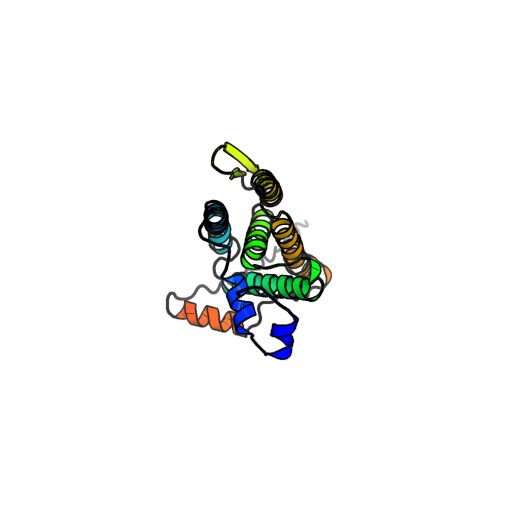 CA . LEU A 1 137 ? 1.544 4.128 -7.963 1.00 90.81 137 LEU A CA 1
ATOM 1114 C C . LEU A 1 137 ? 0.574 2.956 -7.773 1.00 90.81 137 LEU A C 1
ATOM 1116 O O . LEU A 1 137 ? -0.578 3.169 -7.395 1.00 90.81 137 LEU A O 1
ATOM 1120 N N . LEU A 1 138 ? 1.036 1.719 -7.976 1.00 90.25 138 LEU A N 1
ATOM 1121 C CA . LEU A 1 138 ? 0.239 0.521 -7.711 1.00 90.25 138 LEU A CA 1
ATOM 1122 C C . LEU A 1 138 ? -0.124 0.393 -6.233 1.00 90.25 138 LEU A C 1
ATOM 1124 O O . LEU A 1 138 ? -1.268 0.069 -5.916 1.00 90.25 138 LEU A O 1
ATOM 1128 N N . GLY A 1 139 ? 0.817 0.677 -5.331 1.00 89.56 139 GLY A N 1
ATOM 1129 C CA . GLY A 1 139 ? 0.545 0.679 -3.897 1.00 89.56 139 GLY A CA 1
ATOM 1130 C C . GLY A 1 139 ? -0.490 1.730 -3.492 1.00 89.56 139 GLY A C 1
ATOM 1131 O O . GLY A 1 139 ? -1.414 1.428 -2.738 1.00 89.56 139 GLY A O 1
ATOM 1132 N N . ILE A 1 140 ? -0.406 2.939 -4.054 1.00 91.62 140 ILE A N 1
ATOM 1133 C CA . ILE A 1 140 ? -1.409 3.995 -3.847 1.00 91.62 140 ILE A CA 1
ATOM 1134 C C . ILE A 1 140 ? -2.776 3.548 -4.376 1.00 91.62 140 ILE A C 1
ATOM 1136 O O . ILE A 1 140 ? -3.779 3.693 -3.678 1.00 91.62 140 ILE A O 1
ATOM 1140 N N . PHE A 1 141 ? -2.828 2.973 -5.580 1.00 92.06 141 PHE A N 1
ATOM 1141 C CA . PHE A 1 141 ? -4.071 2.507 -6.191 1.00 92.06 141 PHE A CA 1
ATOM 1142 C C . PHE A 1 141 ? -4.744 1.410 -5.360 1.00 92.06 141 PHE A C 1
ATOM 1144 O O . PHE A 1 141 ? -5.920 1.527 -5.017 1.00 92.06 141 PHE A O 1
ATOM 1151 N N . VAL A 1 142 ? -4.001 0.368 -4.979 1.00 90.88 142 VAL A N 1
ATOM 1152 C CA . VAL A 1 142 ? -4.530 -0.740 -4.168 1.00 90.88 142 VAL A CA 1
ATOM 1153 C C . VAL A 1 142 ? -4.902 -0.275 -2.761 1.00 90.88 142 VAL A C 1
ATOM 1155 O O . VAL A 1 142 ? -5.955 -0.659 -2.254 1.00 90.88 142 VAL A O 1
ATOM 1158 N N . GLY A 1 143 ? -4.102 0.599 -2.147 1.00 88.44 143 GLY A N 1
ATOM 1159 C CA . GLY A 1 143 ? -4.433 1.201 -0.857 1.00 88.44 143 GLY A CA 1
ATOM 1160 C C . GLY A 1 143 ? -5.706 2.045 -0.916 1.00 88.44 143 GLY A C 1
ATOM 1161 O O . GLY A 1 143 ? -6.535 1.985 -0.004 1.00 88.44 143 GLY A O 1
ATOM 1162 N N . HIS A 1 144 ? -5.915 2.776 -2.012 1.00 88.75 144 HIS A N 1
ATOM 1163 C CA . HIS A 1 144 ? -7.159 3.497 -2.252 1.00 88.75 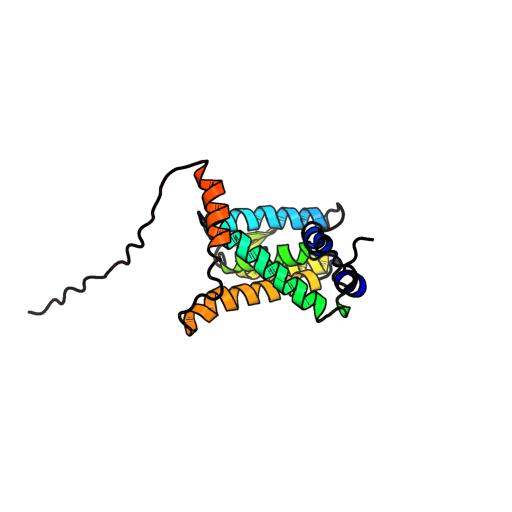144 HIS A CA 1
ATOM 1164 C C . HIS A 1 144 ? -8.339 2.540 -2.424 1.00 88.75 144 HIS A C 1
ATOM 1166 O O . HIS A 1 1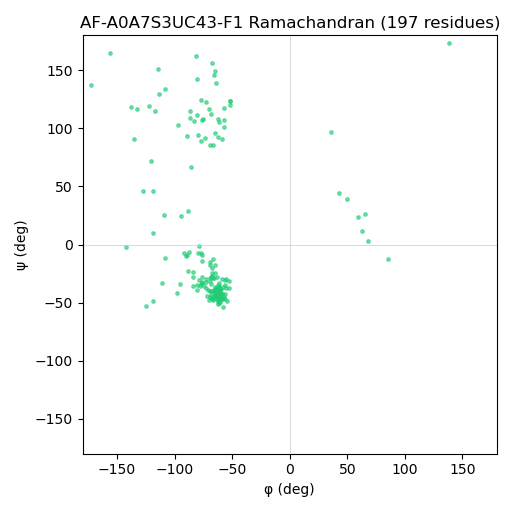44 ? -9.402 2.781 -1.858 1.00 88.75 144 HIS A O 1
ATOM 1172 N N . LEU A 1 145 ? -8.141 1.424 -3.130 1.00 85.44 145 LEU A N 1
ATOM 1173 C CA . LEU A 1 145 ? -9.141 0.372 -3.297 1.00 85.44 145 LEU A CA 1
ATOM 1174 C C . LEU A 1 145 ? -9.551 -0.235 -1.946 1.00 85.44 145 LEU A C 1
ATOM 1176 O O . LEU A 1 145 ? -10.741 -0.339 -1.651 1.00 85.44 145 LEU A O 1
ATOM 1180 N N . TYR A 1 146 ? -8.579 -0.561 -1.088 1.00 83.56 146 TYR A N 1
ATOM 1181 C CA . TYR A 1 146 ? -8.826 -1.032 0.277 1.00 83.56 146 TYR A CA 1
ATOM 1182 C C . TYR A 1 146 ? -9.612 -0.003 1.094 1.00 83.56 146 TYR A C 1
ATOM 1184 O O . TYR A 1 146 ? -10.615 -0.344 1.718 1.00 83.56 146 TYR A O 1
ATOM 1192 N N . TYR A 1 147 ? -9.210 1.270 1.051 1.00 77.62 147 TYR A N 1
ATOM 1193 C CA . TYR A 1 147 ? -9.920 2.336 1.754 1.00 77.62 147 TYR A CA 1
ATOM 1194 C C . TYR A 1 147 ? -11.349 2.512 1.220 1.00 77.62 147 TYR A C 1
ATOM 1196 O O . TYR A 1 147 ? -12.286 2.657 2.004 1.00 77.62 147 TYR A O 1
ATOM 1204 N N . PHE A 1 148 ? -11.547 2.437 -0.096 1.00 77.44 148 PHE A N 1
ATOM 1205 C CA . PHE A 1 148 ? -12.853 2.546 -0.741 1.00 77.44 148 PHE A CA 1
ATOM 1206 C C . PHE A 1 148 ? -13.801 1.424 -0.305 1.00 77.44 148 PHE A C 1
ATOM 1208 O O . PHE A 1 148 ? -14.909 1.690 0.167 1.00 77.44 148 PHE A O 1
ATOM 1215 N N . PHE A 1 149 ? -13.362 0.168 -0.379 1.00 69.25 149 PHE A N 1
ATOM 1216 C CA . PHE A 1 149 ? -14.190 -0.957 0.051 1.00 69.25 149 PHE A CA 1
ATOM 1217 C C . PHE A 1 149 ? -14.337 -1.041 1.580 1.00 69.25 149 PHE A C 1
ATOM 1219 O O . PHE A 1 149 ? -15.367 -1.503 2.068 1.00 69.25 149 PHE A O 1
ATOM 1226 N N . GLY A 1 150 ? -13.340 -0.585 2.342 1.00 63.44 150 GLY A N 1
ATOM 1227 C CA . GLY A 1 150 ? -13.317 -0.678 3.804 1.00 63.44 150 GLY A CA 1
ATOM 1228 C C . GLY A 1 150 ? -14.060 0.446 4.520 1.00 63.44 150 GLY A C 1
ATOM 1229 O O . GLY A 1 150 ? -14.572 0.227 5.612 1.00 63.44 150 GLY A O 1
ATOM 1230 N N . THR A 1 151 ? -14.152 1.635 3.918 1.00 59.25 151 THR A N 1
ATOM 1231 C CA . THR A 1 151 ? -14.771 2.815 4.549 1.00 59.25 151 THR A CA 1
ATOM 1232 C C . THR A 1 151 ? -15.988 3.326 3.780 1.00 59.25 151 THR A C 1
ATOM 1234 O O . THR A 1 151 ? -17.051 3.492 4.368 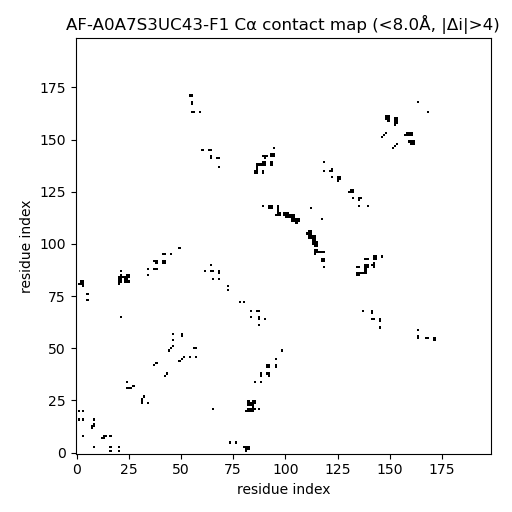1.00 59.25 151 THR A O 1
ATOM 1237 N N . LEU A 1 152 ? -15.895 3.511 2.460 1.00 56.56 152 LEU A N 1
ATOM 1238 C CA . LEU A 1 152 ? -16.965 4.113 1.651 1.00 56.56 152 LEU A CA 1
ATOM 1239 C C . LEU A 1 152 ? -18.112 3.141 1.346 1.00 56.56 152 LEU A C 1
ATOM 1241 O O . LEU A 1 152 ? -19.273 3.552 1.331 1.00 56.56 152 LEU A O 1
ATOM 1245 N N . TYR A 1 153 ? -17.813 1.859 1.134 1.00 51.94 153 TYR A N 1
ATOM 1246 C CA . TYR A 1 153 ? -18.833 0.836 0.893 1.00 51.94 153 TYR A CA 1
ATOM 1247 C C . TYR A 1 153 ? -19.744 0.569 2.111 1.00 51.94 153 TYR A C 1
ATOM 1249 O O . TYR A 1 153 ? -20.969 0.605 1.952 1.00 51.94 153 TYR A O 1
ATOM 1257 N N . PRO A 1 154 ? -19.225 0.375 3.343 1.00 50.59 154 PRO A N 1
ATOM 1258 C CA . PRO A 1 154 ? -20.096 0.178 4.500 1.00 50.59 154 PRO A CA 1
ATOM 1259 C C . PRO A 1 154 ?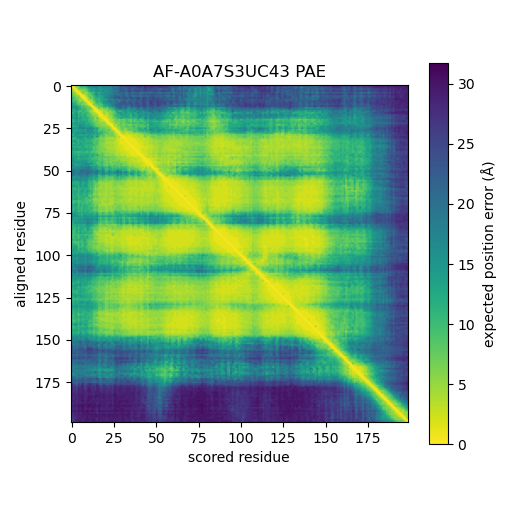 -20.896 1.424 4.887 1.00 50.59 154 PRO A C 1
ATOM 1261 O O . PRO A 1 154 ? -22.015 1.280 5.377 1.00 50.59 154 PRO A O 1
ATOM 1264 N N . LEU A 1 155 ? -20.385 2.630 4.604 1.00 53.12 155 LEU A N 1
ATOM 1265 C CA . LEU A 1 155 ? -21.113 3.886 4.818 1.00 53.12 155 LEU A CA 1
ATOM 1266 C C . LEU A 1 155 ? -22.353 4.029 3.916 1.00 53.12 155 LEU A C 1
ATOM 1268 O O . LEU A 1 155 ? -23.311 4.679 4.323 1.00 53.12 155 LEU A O 1
ATOM 1272 N N . ARG A 1 156 ? -22.365 3.426 2.715 1.00 49.78 156 ARG A N 1
ATOM 1273 C CA . ARG A 1 156 ? -23.521 3.479 1.796 1.00 49.78 156 ARG A CA 1
ATOM 1274 C C . ARG A 1 156 ? -24.464 2.283 1.901 1.00 49.78 156 ARG A C 1
ATOM 1276 O O . ARG A 1 156 ? -25.659 2.446 1.689 1.00 49.78 156 ARG A O 1
ATOM 1283 N N . THR A 1 157 ? -23.950 1.087 2.187 1.00 49.88 157 THR A N 1
ATOM 1284 C CA . THR A 1 157 ? -24.733 -0.162 2.102 1.00 49.88 157 THR A CA 1
ATOM 1285 C C . THR A 1 157 ? -25.062 -0.764 3.474 1.00 49.88 157 THR A C 1
ATOM 1287 O O . THR A 1 157 ? -25.874 -1.682 3.560 1.00 49.88 157 THR A O 1
ATOM 1290 N N . GLY A 1 158 ? -24.450 -0.288 4.566 1.00 51.34 158 GLY A N 1
ATOM 1291 C CA . GLY A 1 158 ? -24.674 -0.816 5.922 1.00 51.34 158 GLY A CA 1
ATOM 1292 C C . GLY A 1 158 ? -24.152 -2.245 6.146 1.00 51.34 158 GLY A C 1
ATOM 1293 O O . GLY A 1 158 ? -24.311 -2.805 7.228 1.00 51.34 158 GLY A O 1
ATOM 1294 N N . ARG A 1 159 ? -23.508 -2.847 5.137 1.00 46.38 159 ARG A N 1
ATOM 1295 C CA . ARG A 1 159 ? -22.817 -4.141 5.207 1.00 46.38 159 ARG A CA 1
ATOM 1296 C C . ARG A 1 159 ? -21.313 -3.893 5.141 1.00 46.38 159 ARG A C 1
ATOM 1298 O O . ARG A 1 159 ? -20.869 -3.141 4.282 1.00 46.38 159 ARG A O 1
ATOM 1305 N N . ASN A 1 160 ? -20.542 -4.532 6.023 1.00 52.72 160 ASN A N 1
ATOM 1306 C CA . ASN A 1 160 ? -19.074 -4.519 6.010 1.00 52.72 160 ASN A CA 1
ATOM 1307 C C . ASN A 1 160 ? -18.556 -5.675 5.128 1.00 52.72 160 ASN A C 1
ATOM 1309 O O . ASN A 1 160 ? -18.399 -6.779 5.647 1.00 52.72 160 ASN A O 1
ATOM 1313 N N . PRO A 1 161 ? -18.278 -5.482 3.823 1.00 52.47 161 PRO A N 1
ATOM 1314 C CA . PRO A 1 161 ? -17.714 -6.542 2.980 1.00 52.47 161 PRO A CA 1
ATOM 1315 C C . PRO A 1 161 ? -16.276 -6.911 3.377 1.00 52.47 161 PRO A C 1
ATOM 1317 O O . PRO A 1 161 ? -15.827 -8.008 3.071 1.00 52.47 161 PRO A O 1
ATOM 1320 N N . LEU A 1 162 ? -15.566 -6.024 4.089 1.00 53.78 162 LEU A N 1
ATOM 1321 C CA . LEU A 1 162 ? -14.270 -6.307 4.716 1.00 53.78 162 LEU A CA 1
ATOM 1322 C C . LEU A 1 162 ? -14.395 -6.743 6.182 1.00 53.78 162 LEU A C 1
ATOM 1324 O O . LEU A 1 162 ? -13.456 -6.579 6.956 1.00 53.78 162 LEU A O 1
ATOM 1328 N N . ALA A 1 163 ? -15.543 -7.296 6.587 1.00 53.38 163 ALA A N 1
ATOM 1329 C CA . ALA A 1 163 ? -15.608 -8.004 7.856 1.00 53.38 163 ALA A CA 1
ATOM 1330 C C . ALA A 1 163 ? -14.563 -9.125 7.833 1.00 53.38 163 ALA A C 1
ATOM 1332 O O . ALA A 1 163 ? -14.621 -10.029 6.997 1.00 53.38 163 ALA A O 1
ATOM 1333 N N . THR A 1 164 ? -13.597 -9.035 8.740 1.00 53.88 164 THR A N 1
ATOM 1334 C CA . THR A 1 164 ? -12.568 -10.046 8.939 1.00 53.88 164 THR A CA 1
ATOM 1335 C C . THR A 1 164 ? -13.255 -11.394 9.107 1.00 53.88 164 THR A C 1
ATOM 1337 O O . THR A 1 164 ? -14.132 -11.528 9.971 1.00 53.88 164 THR A O 1
ATOM 1340 N N . PRO A 1 165 ? -12.924 -12.395 8.279 1.00 62.81 165 PRO A N 1
ATOM 1341 C CA . PRO A 1 165 ? -13.616 -13.663 8.351 1.00 62.81 165 PRO A CA 1
ATOM 1342 C C . PRO A 1 165 ? -13.336 -14.307 9.713 1.00 62.81 165 PRO A C 1
ATOM 1344 O O . PRO A 1 165 ? -12.213 -14.259 10.222 1.00 62.81 165 PRO A O 1
ATOM 1347 N N . ALA A 1 166 ? -14.372 -14.895 10.315 1.00 60.94 166 ALA A N 1
ATOM 1348 C CA . ALA A 1 166 ? -14.333 -15.348 11.707 1.00 60.94 166 ALA A CA 1
ATOM 1349 C C . ALA A 1 166 ? -13.182 -16.329 11.994 1.00 60.94 166 ALA A C 1
ATOM 1351 O O . ALA A 1 166 ? -12.621 -16.310 13.084 1.00 60.94 166 ALA A O 1
ATOM 1352 N N . TRP A 1 167 ? -12.771 -17.131 11.006 1.00 67.44 167 TRP A N 1
ATOM 1353 C CA . TRP A 1 167 ? -11.637 -18.048 11.139 1.00 67.44 167 TRP A CA 1
ATOM 1354 C C . TRP A 1 167 ? -10.314 -17.318 11.412 1.00 67.44 167 TRP A C 1
ATOM 1356 O O . TRP A 1 167 ? -9.547 -17.759 12.262 1.00 67.44 167 TRP A O 1
ATOM 1366 N N . LEU A 1 168 ? -10.064 -16.180 10.756 1.00 63.28 168 LEU A N 1
ATOM 1367 C CA . LEU A 1 168 ? -8.827 -15.416 10.931 1.00 63.28 168 LEU A CA 1
ATOM 1368 C C . LEU A 1 168 ? -8.805 -14.741 12.303 1.00 63.28 168 LEU A C 1
ATOM 1370 O O . LEU A 1 168 ? -7.781 -14.743 12.983 1.00 63.28 168 LEU A O 1
ATOM 1374 N N . LYS A 1 169 ? -9.962 -14.229 12.735 1.00 65.06 169 LYS A N 1
ATOM 1375 C CA . LYS A 1 169 ? -10.137 -13.676 14.078 1.00 65.06 169 LYS A CA 1
ATOM 1376 C C . LYS A 1 169 ? -9.874 -14.738 15.147 1.00 65.06 169 LYS A C 1
ATOM 1378 O O . LYS A 1 169 ? -9.083 -14.489 16.046 1.00 65.06 169 LYS A O 1
ATOM 1383 N N . ASN A 1 170 ? -10.435 -15.934 14.982 1.00 65.75 170 ASN A N 1
ATOM 1384 C CA . ASN A 1 170 ? -10.242 -17.042 15.915 1.00 65.75 170 ASN A CA 1
ATOM 1385 C C . ASN A 1 170 ? -8.787 -17.537 15.943 1.00 65.75 170 ASN A C 1
ATOM 1387 O O . ASN A 1 170 ? -8.280 -17.843 17.013 1.00 65.75 170 ASN A O 1
ATOM 1391 N N . MET A 1 171 ? -8.085 -17.601 14.806 1.00 64.25 171 MET A N 1
ATOM 1392 C CA . MET A 1 171 ? -6.668 -17.998 14.777 1.00 64.25 171 MET A CA 1
ATOM 1393 C C . MET A 1 171 ? -5.771 -16.995 15.504 1.00 64.25 171 MET A C 1
ATOM 1395 O O . MET A 1 171 ? -4.889 -17.396 16.260 1.00 64.25 171 MET A O 1
ATOM 1399 N N . VAL A 1 172 ? -6.006 -15.699 15.289 1.00 64.38 172 VAL A N 1
ATOM 1400 C CA . VAL A 1 172 ? -5.243 -14.639 15.953 1.00 64.38 172 VAL A CA 1
ATOM 1401 C C . VAL A 1 172 ? -5.586 -14.584 17.440 1.00 64.38 172 VAL A C 1
ATOM 1403 O O . VAL A 1 172 ? -4.667 -14.624 18.248 1.00 64.38 172 VAL A O 1
ATOM 1406 N N . GLU A 1 173 ? -6.871 -14.587 17.813 1.00 62.84 173 GLU A N 1
ATOM 1407 C CA . GLU A 1 173 ? -7.321 -14.593 19.216 1.00 62.84 173 GLU A CA 1
ATOM 1408 C C . GLU A 1 173 ? -6.864 -15.846 19.976 1.00 62.84 173 GLU A C 1
ATOM 1410 O O . GLU A 1 173 ? -6.507 -15.747 21.146 1.00 62.84 173 GLU A O 1
ATOM 1415 N N . ASN A 1 174 ? -6.791 -17.013 19.328 1.00 57.59 174 ASN A N 1
ATOM 1416 C CA . ASN A 1 174 ? -6.221 -18.220 19.936 1.00 57.59 174 ASN A CA 1
ATOM 1417 C C . ASN A 1 174 ? -4.700 -18.113 20.146 1.00 57.59 174 ASN A C 1
ATOM 1419 O O . ASN A 1 174 ? -4.183 -18.705 21.089 1.00 57.59 174 ASN A O 1
ATOM 1423 N N . GLY A 1 175 ? -3.991 -17.341 19.316 1.00 56.28 175 GLY A N 1
ATOM 1424 C CA . GLY A 1 175 ? -2.572 -17.026 19.506 1.00 56.28 175 GLY A CA 1
ATOM 1425 C C . GLY A 1 175 ? -2.314 -16.013 20.630 1.00 56.28 175 GLY A C 1
ATOM 1426 O O . GLY A 1 175 ? -1.335 -16.148 21.360 1.00 56.28 175 GLY A O 1
ATOM 1427 N N . THR A 1 176 ? -3.199 -15.026 20.819 1.00 53.22 176 THR A N 1
ATOM 1428 C CA . THR A 1 176 ? -3.109 -14.022 21.901 1.00 53.22 176 THR A CA 1
ATOM 1429 C C . THR A 1 176 ? -3.698 -14.486 23.236 1.00 53.22 176 THR A C 1
ATOM 1431 O O . THR A 1 176 ? -3.269 -14.006 24.285 1.00 53.22 176 THR A O 1
ATOM 1434 N N . ASN A 1 177 ? -4.627 -15.446 23.246 1.00 49.00 177 ASN A N 1
ATOM 1435 C CA . ASN A 1 177 ? -5.190 -16.016 24.481 1.00 49.00 177 ASN A CA 1
ATOM 1436 C C . ASN A 1 177 ? -4.170 -16.813 25.311 1.00 49.00 177 ASN A C 1
ATOM 1438 O O . ASN A 1 177 ? -4.435 -17.104 26.474 1.00 49.00 177 ASN A O 1
ATOM 1442 N N . GLY A 1 178 ? -2.997 -17.132 24.754 1.00 49.47 178 GLY A N 1
ATOM 1443 C CA . GLY A 1 178 ? -1.879 -17.686 25.516 1.00 49.47 178 GLY A CA 1
ATOM 1444 C C . GLY A 1 178 ? -1.125 -16.662 26.374 1.00 49.47 178 GLY A C 1
ATOM 1445 O O . GLY A 1 178 ? -0.261 -17.075 27.142 1.00 49.47 178 GLY A O 1
ATOM 1446 N N . SER A 1 179 ? -1.394 -15.351 26.254 1.00 49.91 179 SER A N 1
ATOM 1447 C CA . SER A 1 179 ? -0.499 -14.341 26.838 1.00 49.91 179 SER A CA 1
ATOM 1448 C C . SER A 1 179 ? -1.102 -13.087 27.472 1.00 49.91 179 SER A C 1
ATOM 1450 O O . SER A 1 179 ? -0.307 -12.347 28.037 1.00 49.91 179 SER A O 1
ATOM 1452 N N . ASN A 1 180 ? -2.417 -12.823 27.494 1.00 41.00 180 ASN A N 1
ATOM 1453 C CA . ASN A 1 180 ? -2.996 -11.940 28.530 1.00 41.00 180 ASN A CA 1
ATOM 1454 C C . ASN A 1 180 ? -4.529 -11.885 28.519 1.00 41.00 180 ASN A C 1
ATOM 1456 O O . ASN A 1 180 ? -5.168 -11.788 27.474 1.00 41.00 180 ASN A O 1
ATOM 1460 N N . GLY A 1 181 ? -5.102 -11.925 29.721 1.00 43.62 181 GLY A N 1
ATOM 1461 C CA . GLY A 1 181 ? -6.535 -11.986 29.966 1.00 43.62 181 GLY A CA 1
ATOM 1462 C C . GLY A 1 181 ? -7.337 -10.760 29.519 1.00 43.62 181 GLY A C 1
ATOM 1463 O O . GLY A 1 181 ? -6.883 -9.622 29.559 1.00 43.62 181 GLY A O 1
ATOM 1464 N N . GLN A 1 182 ? -8.584 -11.054 29.147 1.00 44.88 182 GLN A N 1
ATOM 1465 C CA . GLN A 1 182 ? -9.793 -10.259 29.378 1.00 44.88 182 GLN A CA 1
ATOM 1466 C C . GLN A 1 182 ? -9.659 -8.727 29.325 1.00 44.88 182 GLN A C 1
ATOM 1468 O O . GLN A 1 182 ? -9.507 -8.083 30.357 1.00 44.88 182 GLN A O 1
ATOM 1473 N N . GLN A 1 183 ? -9.978 -8.127 28.176 1.00 40.19 183 GLN A N 1
ATOM 1474 C CA . GLN A 1 183 ? -10.752 -6.880 28.167 1.00 40.19 183 GLN A CA 1
ATOM 1475 C C . GLN A 1 183 ? -11.847 -6.950 27.100 1.00 40.19 183 GLN A C 1
ATOM 1477 O O . GLN A 1 183 ? -11.675 -6.590 25.938 1.00 40.19 183 GLN A O 1
ATOM 1482 N N . ARG A 1 184 ? -13.019 -7.437 27.524 1.00 40.56 184 ARG A N 1
ATOM 1483 C CA . ARG A 1 184 ? -14.287 -7.231 26.819 1.00 40.56 184 ARG A CA 1
ATOM 1484 C C . ARG A 1 184 ? -14.602 -5.735 26.858 1.00 40.56 184 ARG A C 1
ATOM 1486 O O . ARG A 1 184 ? -15.162 -5.258 27.841 1.00 40.56 184 ARG A O 1
ATOM 1493 N N . TYR A 1 185 ? -14.260 -4.996 25.806 1.00 40.03 185 TYR A N 1
ATOM 1494 C CA . TYR A 1 185 ? -14.753 -3.630 25.658 1.00 40.03 185 TYR A CA 1
ATOM 1495 C C . TYR A 1 185 ? -16.183 -3.681 25.121 1.00 40.03 185 TYR A C 1
ATOM 1497 O O . TYR A 1 185 ? -16.440 -3.803 23.921 1.00 40.03 185 TYR A O 1
ATOM 1505 N N . THR A 1 186 ? -17.132 -3.645 26.050 1.00 38.66 186 THR A N 1
ATOM 1506 C CA . THR A 1 186 ? -18.533 -3.345 25.778 1.00 38.66 186 THR A CA 1
ATOM 1507 C C . THR A 1 186 ? -18.578 -2.039 24.989 1.00 38.66 186 THR A C 1
ATOM 1509 O O . THR A 1 186 ? -18.111 -1.008 25.468 1.00 38.66 186 THR A O 1
ATOM 1512 N N . ARG A 1 187 ? -19.136 -2.062 23.775 1.00 37.00 187 ARG A N 1
ATOM 1513 C CA . ARG A 1 187 ? -19.583 -0.844 23.089 1.00 37.00 187 ARG A CA 1
ATOM 1514 C C . ARG A 1 187 ? -20.629 -0.189 23.996 1.00 37.00 187 ARG A C 1
ATOM 1516 O O . ARG A 1 187 ? -21.810 -0.505 23.902 1.00 37.00 187 ARG A O 1
ATOM 1523 N N . GLN A 1 188 ? -20.215 0.701 24.894 1.00 42.34 188 GLN A N 1
ATOM 1524 C CA . GLN A 1 188 ? -21.119 1.692 25.461 1.00 42.34 188 GLN A CA 1
ATOM 1525 C C . GLN A 1 188 ? -21.444 2.658 24.327 1.00 42.34 188 GLN A C 1
ATOM 1527 O O . GLN A 1 188 ? -20.785 3.671 24.113 1.00 42.34 188 GLN A O 1
ATOM 1532 N N . THR A 1 189 ? -22.449 2.295 23.535 1.00 44.94 189 THR A N 1
ATOM 1533 C CA . THR A 1 189 ? -23.196 3.261 22.746 1.00 44.94 189 THR A CA 1
ATOM 1534 C C . THR A 1 189 ? -23.742 4.275 23.737 1.00 44.94 189 THR A C 1
ATOM 1536 O O . THR A 1 189 ? -24.617 3.947 24.539 1.00 44.94 189 THR A O 1
ATOM 1539 N N . TRP A 1 190 ? -23.169 5.475 23.732 1.00 44.84 190 TRP A N 1
ATOM 1540 C CA . TRP A 1 190 ? -23.647 6.598 24.519 1.00 44.84 190 TRP A CA 1
ATOM 1541 C C . TRP A 1 190 ? -25.063 6.932 24.036 1.00 44.84 190 TRP A C 1
ATOM 1543 O O . TRP A 1 190 ? -25.262 7.628 23.042 1.00 44.84 190 TRP A O 1
ATOM 1553 N N . GLN A 1 191 ? -26.062 6.340 24.690 1.00 52.94 191 GLN A N 1
ATOM 1554 C CA . GLN A 1 191 ? -27.463 6.685 24.509 1.00 52.94 191 GLN A CA 1
ATOM 1555 C C . GLN A 1 191 ? -27.663 8.027 25.208 1.00 52.94 191 GLN A C 1
ATOM 1557 O O . GLN A 1 191 ? -27.904 8.095 26.414 1.00 52.94 191 GLN A O 1
ATOM 1562 N N . GLY A 1 192 ? -27.492 9.104 24.442 1.00 44.97 192 GLY A N 1
ATOM 1563 C CA . GLY A 1 192 ? -27.801 10.456 24.879 1.00 44.97 192 GLY A CA 1
ATOM 1564 C C . GLY A 1 192 ? -29.264 10.524 25.303 1.00 44.97 192 GLY A C 1
ATOM 1565 O O . GLY A 1 192 ? -30.169 10.564 24.471 1.00 44.97 192 GLY A O 1
ATOM 1566 N N . ARG A 1 193 ? -29.505 10.496 26.613 1.00 52.31 193 ARG A N 1
ATOM 1567 C CA . ARG A 1 193 ? -30.835 10.654 27.195 1.00 52.31 193 ARG A CA 1
ATOM 1568 C C . ARG A 1 193 ? -31.188 12.137 27.137 1.00 52.31 193 ARG A C 1
ATOM 1570 O O . ARG A 1 193 ? -30.876 12.892 28.053 1.00 52.31 193 ARG A O 1
ATOM 1577 N N . GLY A 1 194 ? -31.804 12.557 26.034 1.00 54.91 194 GLY A N 1
ATOM 1578 C CA . GLY A 1 194 ? -32.348 13.903 25.885 1.00 54.91 194 GLY A CA 1
ATOM 1579 C C . GLY A 1 194 ? -33.429 14.152 26.934 1.00 54.91 194 GLY A C 1
ATOM 1580 O O . GLY A 1 194 ? -34.533 13.622 26.832 1.00 54.91 194 GLY A O 1
ATOM 1581 N N . ARG A 1 195 ? -33.115 14.948 27.959 1.00 63.31 195 ARG A N 1
ATOM 1582 C CA . ARG A 1 195 ? -34.131 15.561 28.818 1.00 63.31 195 ARG A CA 1
ATOM 1583 C C . ARG A 1 195 ? -34.667 16.785 28.087 1.00 63.31 195 ARG A C 1
ATOM 1585 O O . ARG A 1 195 ? -33.943 17.757 27.901 1.00 63.31 195 ARG A O 1
ATOM 1592 N N . ARG A 1 196 ? -35.927 16.717 27.661 1.00 62.12 196 ARG A N 1
ATOM 1593 C CA . ARG A 1 196 ? -36.693 17.905 27.283 1.00 62.12 196 ARG A CA 1
ATOM 1594 C C . ARG A 1 196 ? -36.985 18.681 28.563 1.00 62.12 196 ARG A C 1
ATOM 1596 O O . ARG A 1 196 ? -37.639 18.148 29.453 1.00 62.12 196 ARG A O 1
ATOM 1603 N N . LEU A 1 197 ? -36.455 19.894 28.653 1.00 64.56 197 LEU A N 1
ATOM 1604 C CA . LEU A 1 197 ? -36.944 20.898 29.585 1.00 64.56 197 LEU A CA 1
ATOM 1605 C C . LEU A 1 197 ? -38.145 21.545 28.897 1.00 64.56 197 LEU A C 1
ATOM 1607 O O . LEU A 1 197 ? -37.973 22.237 27.896 1.00 64.56 197 LEU A O 1
ATOM 1611 N N . ALA A 1 198 ? -39.340 21.217 29.368 1.00 66.69 198 ALA A N 1
ATOM 1612 C CA . ALA A 1 198 ? -40.554 21.956 29.073 1.00 66.69 198 ALA A CA 1
ATOM 1613 C C . ALA A 1 198 ? -41.268 22.167 30.411 1.00 66.69 198 ALA A C 1
ATOM 1615 O O . ALA A 1 198 ? -41.580 21.178 31.074 1.00 66.69 198 ALA A O 1
ATOM 1616 N N . ASP A 1 199 ? -41.379 23.454 30.745 1.00 55.50 199 ASP A N 1
ATOM 1617 C CA . ASP A 1 199 ? -42.308 24.169 31.634 1.00 55.50 199 ASP A CA 1
ATOM 1618 C C . ASP A 1 199 ? -42.560 23.654 33.062 1.00 55.50 199 ASP A C 1
ATOM 1620 O O . ASP A 1 199 ? -43.227 22.613 33.252 1.00 55.50 199 ASP A O 1
#

InterPro domains:
  IPR007599 Derlin [PF04511] (2-165)
  IPR035952 Rhomboid-like superfamily [SSF144091] (4-154)

Nearest PDB structures (foldseek):
  7y4w-assembly1_W  TM=8.327E-01  e=7.557E-08  Homo sapiens
  7y53-assembly1_Y  TM=7.826E-01  e=2.413E-07  Homo sapiens
  7czb-assembly1_D  TM=8.281E-01  e=1.153E-06  Homo sapiens
  7y59-assembly1_X  TM=7.424E-01  e=7.323E-07  Homo sapiens
  7y59-assembly1_Y  TM=7.073E-01  e=2.586E-06  Homo sapiens

Foldseek 3Di:
DLFDDPVCCVPPVPVVSLVVLQVDQDPPDPVSVVLVVLCVVQVVCCCVPVCVVNVLLVVLLLVQLSVVLVVCCVVCVVVSSRHLNLLSSLLSLLLSLVVQQQDFDDDVPPDTDGSVCVLVVVLVVCVVVVHDSVSSVSSNVSSVVCCCLQPVVCVPPVDNPSPRPVVSVCVVVVVCVVPDDDDPPDPPPPPPPDDDDDD